Protein AF-A0A6B0V516-F1 (afdb_monomer)

pLDDT: mean 80.44, std 18.47, range [26.77, 98.19]

Radius of gyration: 18.29 Å; Cα contacts (8 Å, |Δi|>4): 397; chains: 1; bounding box: 48×42×46 Å

Solvent-accessible surface area (backbone atoms only — not comparable to full-atom values): 12606 Å² total; per-residue (Å²): 117,73,69,61,58,52,52,49,48,58,50,46,17,56,39,46,44,62,71,68,49,64,68,81,80,80,60,75,69,58,55,56,52,48,50,56,49,32,73,70,61,41,67,44,78,42,34,34,27,42,33,31,33,54,69,35,35,53,76,47,73,66,37,60,82,74,38,46,65,56,52,54,49,41,49,52,59,27,36,57,76,44,67,82,41,94,42,53,40,63,46,68,41,83,74,46,77,44,79,46,49,78,71,60,44,65,73,23,61,39,71,48,64,55,97,87,49,95,60,68,31,36,30,47,69,61,17,51,57,35,40,33,55,53,50,76,71,38,74,90,51,70,84,43,35,30,44,36,37,42,28,54,59,58,43,34,54,81,86,52,98,70,79,48,80,34,56,53,45,54,37,68,59,6,51,90,47,93,42,26,36,35,39,29,35,32,74,86,76,77,61,69,21,32,66,43,46,35,39,36,52,42,23,2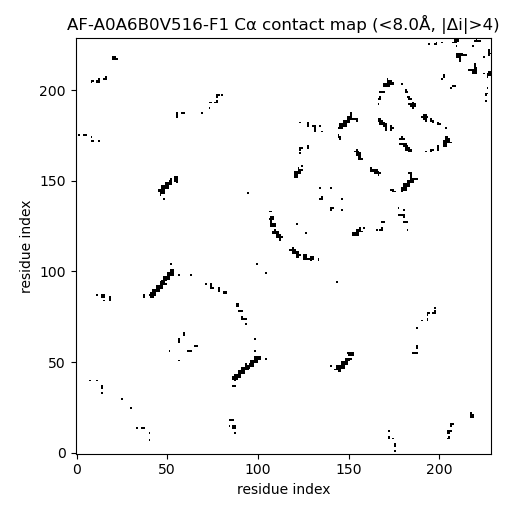1,48,41,41,70,69,24,70,43,83,50,91,89,50,62,54,30,38,83,72,67,52,78,44,36,112

Secondary structure (DSSP, 8-state):
-HHHHHHHHHHHHHHHHHHHS--S---HHHHHHHHHHHHHH-EEEEEEEEEE-HHHHHHTTT-HHHHHHHHHHHHHHHHHTTTT-SSSEEEEEEEEEEEPPHHHHHHH--EE--TT-SS-EE-HHHHHHHHHHHHHT-GGGTT-SEEEEEESSPB---SSSS-----EEE-SS-TTTTT-EEEEE--SSS-TTHHHHHHHHHHHTTPPPB-B--TTSSSBGGG--TTB-

Nearest PDB structures (foldseek):
  5y2z-assembly4_G  TM=8.299E-01  e=6.787E-09  Homo sapiens
  5y2z-assembly2_C  TM=8.145E-01  e=1.427E-08  Homo sapiens
  5y2z-assembly5_I  TM=8.286E-01  e=2.201E-08  Homo sapiens
  5y31-assembly2_C  TM=7.634E-01  e=1.047E-08  Homo sapiens
  5y2z-assembly3_E  TM=6.709E-01  e=1.828E-08  Homo sapiens

Mean predicted aligned error: 9.24 Å

Structure (mmCIF, N/CA/C/O backbone):
data_AF-A0A6B0V516-F1
#
_entry.id   AF-A0A6B0V516-F1
#
loop_
_atom_site.group_PDB
_atom_site.id
_atom_site.type_symbol
_atom_site.label_atom_id
_atom_site.label_alt_id
_atom_site.label_comp_id
_atom_site.label_asym_id
_atom_site.label_entity_id
_atom_site.label_seq_id
_atom_site.pdbx_PDB_ins_code
_atom_site.Cartn_x
_atom_site.Cartn_y
_atom_site.Cartn_z
_atom_site.occupancy
_atom_site.B_iso_or_equiv
_atom_site.auth_seq_id
_atom_site.auth_comp_id
_atom_site.auth_asym_id
_atom_site.auth_atom_id
_atom_site.pdbx_PDB_model_num
ATOM 1 N N . MET A 1 1 ? 20.650 -16.977 4.374 1.00 38.19 1 MET A N 1
ATOM 2 C CA . MET A 1 1 ? 19.634 -16.763 3.324 1.00 38.19 1 MET A CA 1
ATOM 3 C C . MET A 1 1 ? 19.420 -15.279 3.035 1.00 38.19 1 MET A C 1
ATOM 5 O O . MET A 1 1 ? 19.596 -14.911 1.895 1.00 38.19 1 MET A O 1
ATOM 9 N N . PHE A 1 2 ? 19.268 -14.410 4.044 1.00 29.25 2 PHE A N 1
ATOM 10 C CA . PHE A 1 2 ? 19.100 -12.944 3.898 1.00 29.25 2 PHE A CA 1
ATOM 11 C C . PHE A 1 2 ? 20.103 -12.157 3.026 1.00 29.25 2 PHE A C 1
ATOM 13 O O . PHE A 1 2 ? 19.778 -11.067 2.565 1.00 29.25 2 PHE A O 1
ATOM 20 N N . LEU A 1 3 ? 21.332 -12.646 2.826 1.00 26.77 3 LEU A N 1
ATOM 21 C CA . LEU A 1 3 ? 22.335 -11.907 2.050 1.00 26.77 3 LEU A CA 1
ATOM 22 C C . LEU A 1 3 ? 22.054 -11.958 0.542 1.00 26.77 3 LEU A C 1
ATOM 24 O O . LEU A 1 3 ? 22.355 -10.999 -0.155 1.00 26.77 3 LEU A O 1
ATOM 28 N N . VAL A 1 4 ? 21.495 -13.066 0.045 1.00 34.31 4 VAL A N 1
ATOM 29 C CA . VAL A 1 4 ? 21.260 -13.277 -1.393 1.00 34.31 4 VAL A CA 1
ATOM 30 C C . VAL A 1 4 ? 20.079 -12.426 -1.856 1.00 34.31 4 VAL A C 1
ATOM 32 O O . VAL A 1 4 ? 20.203 -11.712 -2.847 1.00 34.31 4 VAL A O 1
ATOM 35 N N . ASP A 1 5 ? 19.006 -12.399 -1.066 1.00 39.81 5 ASP A N 1
ATOM 36 C CA . ASP A 1 5 ? 17.799 -11.618 -1.352 1.00 39.81 5 ASP A CA 1
ATOM 37 C C . ASP A 1 5 ? 18.095 -10.106 -1.343 1.00 39.81 5 ASP A C 1
ATOM 39 O O . ASP A 1 5 ? 17.666 -9.376 -2.232 1.00 39.81 5 ASP A O 1
ATOM 43 N N . PHE A 1 6 ? 18.948 -9.629 -0.423 1.00 38.28 6 PHE A N 1
ATOM 44 C CA . PHE A 1 6 ? 19.372 -8.222 -0.377 1.00 38.28 6 PHE A CA 1
ATOM 45 C C . PHE A 1 6 ? 20.103 -7.757 -1.644 1.00 38.28 6 PHE A C 1
ATOM 47 O O . PHE A 1 6 ? 19.853 -6.656 -2.143 1.00 38.28 6 PHE A O 1
ATOM 54 N N . PHE A 1 7 ? 21.006 -8.587 -2.179 1.00 39.34 7 PHE A N 1
ATOM 55 C CA . PHE A 1 7 ? 21.684 -8.263 -3.432 1.00 39.34 7 PHE A CA 1
ATOM 56 C C . PHE A 1 7 ? 20.697 -8.256 -4.595 1.00 39.34 7 PHE A C 1
ATOM 58 O O . PHE A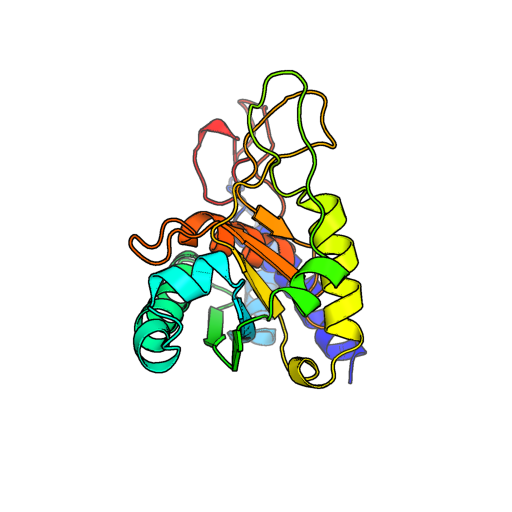 1 7 ? 20.773 -7.347 -5.410 1.00 39.34 7 PHE A O 1
ATOM 65 N N . VAL A 1 8 ? 19.729 -9.174 -4.644 1.00 48.62 8 VAL A N 1
ATOM 66 C CA . VAL A 1 8 ? 18.691 -9.158 -5.684 1.00 48.62 8 VAL A CA 1
ATOM 67 C C . VAL A 1 8 ? 17.898 -7.849 -5.642 1.00 48.62 8 VAL A C 1
ATOM 69 O O . VAL A 1 8 ? 17.817 -7.190 -6.667 1.00 48.62 8 VAL A O 1
ATOM 72 N N . PHE A 1 9 ? 17.422 -7.371 -4.488 1.00 49.31 9 PHE A N 1
ATOM 73 C CA . PHE A 1 9 ? 16.638 -6.123 -4.427 1.00 49.31 9 PHE A CA 1
ATOM 74 C C . PHE A 1 9 ? 17.439 -4.847 -4.730 1.00 49.31 9 PHE A C 1
ATOM 76 O O . PHE A 1 9 ? 16.925 -3.941 -5.389 1.00 49.31 9 PHE A O 1
ATOM 83 N N . LEU A 1 10 ? 18.707 -4.760 -4.312 1.00 44.28 10 LEU A N 1
ATOM 84 C CA . LEU A 1 10 ? 19.580 -3.644 -4.705 1.00 44.28 10 LEU A CA 1
ATOM 85 C C . LEU A 1 10 ? 19.869 -3.665 -6.219 1.00 44.28 10 LEU A C 1
ATOM 87 O O . LEU A 1 10 ? 19.969 -2.614 -6.854 1.00 44.28 10 LEU A O 1
ATOM 91 N N . GLU A 1 11 ? 19.975 -4.859 -6.804 1.00 46.47 11 GLU A N 1
ATOM 92 C CA . GLU A 1 11 ? 20.143 -5.069 -8.244 1.00 46.47 11 GLU A CA 1
ATOM 93 C C . GLU A 1 11 ? 18.859 -4.769 -9.037 1.00 46.47 11 GLU A C 1
ATOM 95 O O . GLU A 1 11 ? 18.939 -4.140 -10.093 1.00 46.47 11 GLU A O 1
ATOM 100 N N . VAL A 1 12 ? 17.688 -5.125 -8.501 1.00 49.53 12 VAL A N 1
ATOM 101 C CA . VAL A 1 12 ? 16.360 -4.772 -9.029 1.00 49.53 12 VAL A CA 1
ATOM 102 C C . VAL A 1 12 ? 16.173 -3.266 -9.033 1.00 49.53 12 VAL A C 1
ATOM 104 O O . VAL A 1 12 ? 15.782 -2.715 -10.057 1.00 49.53 12 VAL A O 1
ATOM 107 N N . ALA A 1 13 ? 16.505 -2.581 -7.935 1.00 51.31 13 ALA A N 1
ATOM 108 C CA . ALA A 1 13 ? 16.425 -1.128 -7.877 1.00 51.31 13 ALA A CA 1
ATOM 109 C C . ALA A 1 13 ? 17.242 -0.505 -9.018 1.00 51.31 13 ALA A C 1
ATOM 111 O O . ALA A 1 13 ? 16.728 0.339 -9.743 1.00 51.31 13 ALA A O 1
ATOM 112 N N . LEU A 1 14 ? 18.481 -0.965 -9.236 1.00 47.00 14 LEU A N 1
ATOM 113 C CA . LEU A 1 14 ? 19.355 -0.482 -10.313 1.00 47.00 14 LEU A CA 1
ATOM 114 C C . LEU A 1 14 ? 18.801 -0.757 -11.725 1.00 47.00 14 LEU A C 1
ATOM 116 O O . LEU A 1 14 ? 18.942 0.103 -12.595 1.00 47.00 14 LEU A O 1
ATOM 120 N N . LEU A 1 15 ? 18.157 -1.904 -11.961 1.00 46.53 15 LEU A N 1
ATOM 121 C CA . LEU A 1 15 ? 17.534 -2.216 -13.254 1.00 46.53 15 LEU A CA 1
ATOM 122 C C . LEU A 1 15 ? 16.242 -1.429 -13.485 1.00 46.53 15 LEU A C 1
ATOM 124 O O . LEU A 1 15 ? 16.080 -0.834 -14.549 1.00 46.53 15 LEU A O 1
ATOM 128 N N . MET A 1 16 ? 15.383 -1.309 -12.476 1.00 45.28 16 MET A N 1
ATOM 129 C CA . MET A 1 16 ? 14.169 -0.493 -12.551 1.00 45.28 16 MET A CA 1
ATOM 130 C C . MET A 1 16 ? 14.508 0.995 -12.715 1.00 45.28 16 MET A C 1
ATOM 132 O O . MET A 1 16 ? 13.873 1.680 -13.510 1.00 45.28 16 MET A O 1
ATOM 136 N N . PHE A 1 17 ? 15.577 1.490 -12.076 1.00 42.50 17 PHE A N 1
ATOM 137 C CA . PHE A 1 17 ? 16.130 2.823 -12.361 1.00 42.50 17 PHE A CA 1
ATOM 138 C C . PHE A 1 17 ? 16.461 2.994 -13.839 1.00 42.50 17 PHE A C 1
ATOM 140 O O . PHE A 1 17 ? 16.195 4.037 -14.426 1.00 42.50 17 PHE A O 1
ATOM 147 N N . SER A 1 18 ? 17.054 1.975 -14.447 1.00 37.66 18 SER A N 1
ATOM 148 C CA . SER A 1 18 ? 17.503 2.041 -15.828 1.00 37.66 18 SER A CA 1
ATOM 149 C C . SER A 1 18 ? 16.346 1.944 -16.842 1.00 37.66 18 SER A C 1
ATOM 151 O O . SER A 1 18 ? 16.466 2.500 -17.933 1.00 37.66 18 SER A O 1
ATOM 153 N N . CYS A 1 19 ? 15.230 1.280 -16.505 1.00 34.53 19 CYS A N 1
ATOM 154 C CA . CYS A 1 19 ? 14.029 1.161 -17.352 1.00 34.53 19 CYS A CA 1
ATOM 155 C C . CYS A 1 19 ? 13.054 2.344 -17.197 1.00 34.53 19 CYS A C 1
ATOM 157 O O . CYS A 1 19 ? 12.357 2.675 -18.149 1.00 34.53 19 CYS A O 1
ATOM 159 N N . VAL A 1 20 ? 13.026 3.003 -16.031 1.00 39.16 20 VAL A N 1
ATOM 160 C CA . VAL A 1 20 ? 12.177 4.186 -15.766 1.00 39.16 20 VAL A CA 1
ATOM 161 C C . VAL A 1 20 ? 12.850 5.496 -16.191 1.00 39.16 20 VAL A C 1
ATOM 163 O O . VAL A 1 20 ? 12.169 6.478 -16.475 1.00 39.16 20 VAL A O 1
ATOM 166 N N . ASN A 1 21 ? 14.183 5.541 -16.275 1.00 34.59 21 ASN A N 1
ATOM 167 C CA . ASN A 1 21 ? 14.851 6.737 -16.766 1.00 34.59 21 ASN A CA 1
ATOM 168 C C . ASN A 1 21 ? 14.621 6.898 -18.275 1.00 34.59 21 ASN A C 1
ATOM 170 O O . ASN A 1 21 ? 15.100 6.094 -19.075 1.00 34.59 21 ASN A O 1
ATOM 174 N N . CYS A 1 22 ? 14.010 8.015 -18.667 1.00 38.66 22 CYS A N 1
ATOM 175 C CA . CYS A 1 22 ? 14.103 8.580 -20.012 1.00 38.66 22 CYS A CA 1
ATOM 176 C C . CYS A 1 22 ? 15.564 9.000 -20.326 1.00 38.66 22 CYS A C 1
ATOM 178 O O . CYS A 1 22 ? 15.845 10.159 -20.608 1.00 38.66 22 CYS A O 1
ATOM 180 N N . PHE A 1 23 ? 16.545 8.097 -20.264 1.00 38.31 23 PHE A N 1
ATOM 181 C CA . PHE A 1 23 ? 17.899 8.410 -20.712 1.00 38.31 23 PHE A CA 1
ATOM 182 C C . PHE A 1 23 ? 17.917 8.483 -22.238 1.00 38.31 23 PHE A C 1
ATOM 184 O O . PHE A 1 23 ? 17.654 7.505 -22.935 1.00 38.31 23 PHE A O 1
ATOM 191 N N . GLY A 1 24 ? 18.258 9.659 -22.764 1.00 38.34 24 GLY A N 1
ATOM 192 C CA . GLY A 1 24 ? 18.697 9.777 -24.145 1.00 38.34 24 GLY A CA 1
ATOM 193 C C . GLY A 1 24 ? 19.918 8.881 -24.367 1.00 38.34 24 GLY A C 1
ATOM 194 O O . GLY A 1 24 ? 20.937 9.083 -23.718 1.00 38.34 24 GLY A O 1
ATOM 195 N N . GLY A 1 25 ? 19.778 7.902 -25.266 1.00 43.34 25 GLY A N 1
ATOM 196 C CA . GLY A 1 25 ? 20.855 7.142 -25.913 1.00 43.34 25 GLY A CA 1
ATOM 197 C C . GLY A 1 25 ? 21.957 6.590 -24.999 1.00 43.34 25 GLY A C 1
ATOM 198 O O . GLY A 1 25 ? 22.991 7.230 -24.824 1.00 43.34 25 GLY A O 1
ATOM 199 N N . GLY A 1 26 ? 21.785 5.366 -24.492 1.00 35.72 26 GLY A N 1
ATOM 200 C CA . GLY A 1 26 ? 22.854 4.603 -23.834 1.00 35.72 26 GLY A CA 1
ATOM 201 C C . GLY A 1 26 ? 23.765 3.883 -24.839 1.00 35.72 26 GLY A C 1
ATOM 202 O O . GLY A 1 26 ? 23.297 3.319 -25.823 1.00 35.72 26 GLY A O 1
ATOM 203 N N . LEU A 1 27 ? 25.081 3.911 -24.601 1.00 45.78 27 LEU A N 1
ATOM 204 C CA . LEU A 1 27 ? 26.105 3.171 -25.358 1.00 45.78 27 LEU A CA 1
ATOM 205 C C . LEU A 1 27 ? 25.928 1.643 -25.202 1.00 45.78 27 LEU A C 1
ATOM 207 O O . LEU A 1 27 ? 25.563 1.175 -24.127 1.00 45.78 27 LEU A O 1
ATOM 211 N N . SER A 1 28 ? 26.282 0.850 -26.225 1.00 50.34 28 SER A N 1
ATOM 212 C CA . SER A 1 28 ? 25.982 -0.602 -26.309 1.00 50.34 28 SER A CA 1
ATOM 213 C C . SER A 1 28 ? 26.515 -1.487 -25.166 1.00 50.34 28 SER A C 1
ATOM 215 O O . SER A 1 28 ? 26.055 -2.613 -24.998 1.00 50.34 28 SER A O 1
ATOM 217 N N . TYR A 1 29 ? 27.479 -1.012 -24.372 1.00 47.53 29 TYR A N 1
ATOM 218 C CA . TYR A 1 29 ? 27.972 -1.722 -23.183 1.00 47.53 29 TYR A CA 1
ATOM 219 C C . TYR A 1 29 ? 26.957 -1.735 -22.029 1.00 47.53 29 TYR A C 1
ATOM 221 O O . TYR A 1 29 ? 26.950 -2.673 -21.230 1.00 47.53 29 TYR A O 1
ATOM 229 N N . ASP A 1 30 ? 26.098 -0.718 -21.950 1.00 58.94 30 ASP A N 1
ATOM 230 C CA . ASP A 1 30 ? 25.078 -0.586 -20.908 1.00 58.94 30 ASP A CA 1
ATOM 231 C C . ASP A 1 30 ? 23.906 -1.552 -21.170 1.00 58.94 30 ASP A C 1
ATOM 233 O O . ASP A 1 30 ? 23.384 -2.182 -20.252 1.00 58.94 30 ASP A O 1
ATOM 237 N N . GLU A 1 31 ? 23.567 -1.783 -22.442 1.00 59.91 31 GLU A N 1
ATOM 238 C CA . GLU A 1 31 ? 22.545 -2.757 -22.851 1.00 59.91 31 GLU A CA 1
ATOM 239 C C . GLU A 1 31 ? 22.965 -4.209 -22.584 1.00 59.91 31 GLU A C 1
ATOM 241 O O . GLU A 1 31 ? 22.166 -4.998 -22.078 1.00 59.91 31 GLU A O 1
ATOM 246 N N . GLU A 1 32 ? 24.219 -4.585 -22.864 1.00 65.88 32 GLU A N 1
ATOM 247 C CA . GLU A 1 32 ? 24.683 -5.960 -22.633 1.00 65.88 32 GLU A CA 1
ATOM 248 C C . GLU A 1 32 ? 24.759 -6.296 -21.135 1.00 65.88 32 GLU A C 1
ATOM 250 O O . GLU A 1 32 ? 24.377 -7.393 -20.716 1.00 65.88 32 GLU A O 1
ATOM 255 N N . TRP A 1 33 ? 25.205 -5.343 -20.311 1.00 67.88 33 TRP A N 1
ATOM 256 C CA . TRP A 1 33 ? 25.198 -5.479 -18.856 1.00 67.88 33 TRP A CA 1
ATOM 257 C C . TRP A 1 33 ? 23.773 -5.576 -18.302 1.00 67.88 33 TRP A C 1
ATOM 259 O O . TRP A 1 33 ? 23.507 -6.454 -17.475 1.00 67.88 33 TRP A O 1
ATOM 269 N N . ARG A 1 34 ? 22.845 -4.740 -18.795 1.00 63.38 34 ARG A N 1
ATOM 270 C CA . ARG A 1 34 ? 21.424 -4.795 -18.417 1.00 63.38 34 ARG A CA 1
ATOM 271 C C . ARG A 1 34 ? 20.829 -6.144 -18.781 1.00 63.38 34 ARG A C 1
ATOM 273 O O . ARG A 1 34 ? 20.269 -6.795 -17.910 1.00 63.38 34 ARG A O 1
ATOM 280 N N . ARG A 1 35 ? 21.052 -6.625 -20.007 1.00 67.75 35 ARG A N 1
ATOM 281 C CA . ARG A 1 35 ? 20.558 -7.926 -20.475 1.00 67.75 35 ARG A CA 1
ATOM 282 C C . ARG A 1 35 ? 21.074 -9.093 -19.632 1.0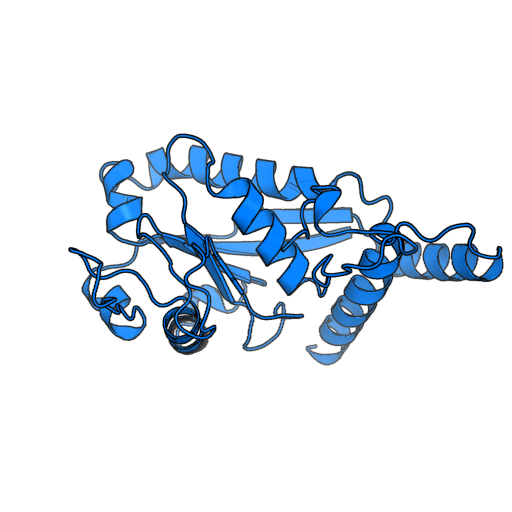0 67.75 35 ARG A C 1
ATOM 284 O O . ARG A 1 35 ? 20.281 -9.915 -19.194 1.00 67.75 35 ARG A O 1
ATOM 291 N N . ARG A 1 36 ? 22.377 -9.148 -19.332 1.00 73.06 36 ARG A N 1
ATOM 292 C CA . ARG A 1 36 ? 22.944 -10.214 -18.478 1.00 73.06 36 ARG A CA 1
ATOM 293 C C . ARG A 1 36 ? 22.391 -10.175 -17.055 1.00 73.06 36 ARG A C 1
ATOM 295 O O . ARG A 1 36 ? 22.223 -11.215 -16.424 1.00 73.06 36 ARG A O 1
ATOM 302 N N . ARG A 1 37 ? 22.125 -8.980 -16.521 1.00 66.25 37 ARG A N 1
ATOM 303 C CA . ARG A 1 37 ? 21.536 -8.833 -15.185 1.00 66.25 37 ARG A CA 1
ATOM 304 C C . ARG A 1 37 ? 20.048 -9.174 -15.187 1.00 66.25 37 ARG A C 1
ATOM 306 O O . ARG A 1 37 ? 19.576 -9.786 -14.239 1.00 66.25 37 ARG A O 1
ATOM 313 N N . CYS A 1 38 ? 19.359 -8.873 -16.277 1.00 70.12 38 CYS A N 1
ATOM 314 C CA . CYS A 1 38 ? 17.994 -9.298 -16.537 1.00 70.12 38 CYS A CA 1
ATOM 315 C C . CYS A 1 38 ? 17.848 -10.811 -16.603 1.00 70.12 38 CYS A C 1
ATOM 317 O O . CYS A 1 38 ? 17.022 -11.363 -15.891 1.00 70.12 38 CYS A O 1
ATOM 319 N N . GLU A 1 39 ? 18.709 -11.490 -17.359 1.00 72.81 39 GLU A N 1
ATOM 320 C CA . GLU A 1 39 ? 18.764 -12.957 -17.400 1.00 72.81 39 GLU A CA 1
ATOM 321 C C . GLU A 1 39 ? 19.027 -13.565 -16.013 1.00 72.81 39 GLU A C 1
ATOM 323 O O . GLU A 1 39 ? 18.563 -14.662 -15.714 1.00 72.81 39 GLU A O 1
ATOM 328 N N . LYS A 1 40 ? 19.761 -12.850 -15.151 1.00 75.62 40 LYS A N 1
ATOM 329 C CA . LYS A 1 40 ? 20.075 -13.291 -13.788 1.00 75.62 40 LYS A CA 1
ATOM 330 C C . LYS A 1 40 ? 18.918 -13.084 -12.801 1.00 75.62 40 LYS A C 1
ATOM 332 O O . LYS A 1 40 ? 18.748 -13.922 -11.922 1.00 75.62 40 LYS A O 1
ATOM 337 N N . ILE A 1 41 ? 18.185 -11.971 -12.892 1.00 75.94 41 ILE A N 1
ATOM 338 C CA . ILE A 1 41 ? 17.058 -11.671 -11.989 1.00 75.94 41 ILE A CA 1
ATOM 339 C C . ILE A 1 41 ? 15.789 -12.395 -12.449 1.00 75.94 41 ILE A C 1
ATOM 341 O O . ILE A 1 41 ? 15.097 -12.983 -11.625 1.00 75.94 41 ILE A O 1
ATOM 345 N N . GLY A 1 42 ? 15.502 -12.379 -13.752 1.00 81.81 42 GLY A N 1
ATOM 346 C CA . GLY A 1 42 ? 14.292 -12.956 -14.327 1.00 81.81 42 GLY A CA 1
ATOM 347 C C . GLY A 1 42 ? 13.030 -12.292 -13.776 1.00 81.81 42 GLY A C 1
ATOM 348 O O . GLY A 1 42 ? 12.851 -11.079 -13.899 1.00 81.81 42 GLY A O 1
ATOM 349 N N . THR A 1 43 ? 12.173 -13.105 -13.164 1.00 88.00 43 THR A N 1
ATOM 350 C CA . THR A 1 43 ? 10.886 -12.695 -12.599 1.00 88.00 43 THR A CA 1
ATOM 351 C C . THR A 1 43 ? 10.991 -12.494 -11.091 1.00 88.00 43 THR A C 1
ATOM 353 O O . THR A 1 43 ? 11.417 -13.382 -10.353 1.00 88.00 43 THR A O 1
ATOM 356 N N . ILE A 1 44 ? 10.549 -11.332 -10.622 1.00 88.38 44 ILE A N 1
ATOM 357 C CA . ILE A 1 44 ? 10.371 -11.034 -9.205 1.00 88.38 44 ILE A CA 1
ATOM 358 C C . ILE A 1 44 ? 8.982 -11.498 -8.792 1.00 88.38 44 ILE A C 1
ATOM 360 O O . ILE A 1 44 ? 7.976 -11.027 -9.319 1.00 88.38 44 ILE A O 1
ATOM 364 N N . HIS A 1 45 ? 8.934 -12.365 -7.789 1.00 91.50 45 HIS A N 1
ATOM 365 C CA . HIS A 1 45 ? 7.705 -12.697 -7.084 1.00 91.50 45 HIS A CA 1
ATOM 366 C C . HIS A 1 45 ? 7.638 -11.848 -5.818 1.00 91.50 45 HIS A C 1
ATOM 368 O O . HIS A 1 45 ? 8.542 -11.915 -4.991 1.00 91.50 45 HIS A O 1
ATOM 374 N N . LEU A 1 46 ? 6.602 -11.019 -5.706 1.00 93.62 46 LEU A N 1
ATOM 375 C CA . LEU A 1 46 ? 6.372 -10.144 -4.564 1.00 93.62 46 LEU A CA 1
ATOM 376 C C . LEU A 1 46 ? 5.129 -10.611 -3.805 1.00 93.62 46 LEU A C 1
ATOM 378 O O . LEU A 1 46 ? 3.999 -10.420 -4.262 1.00 93.62 46 LEU A O 1
ATOM 382 N N . GLU A 1 47 ? 5.327 -11.200 -2.631 1.00 95.62 47 GLU A N 1
ATOM 383 C CA . GLU A 1 47 ? 4.244 -11.652 -1.762 1.00 95.62 47 GLU A CA 1
ATOM 384 C C . GLU A 1 47 ? 3.696 -10.486 -0.927 1.00 95.62 47 GLU A C 1
ATOM 386 O O . GLU A 1 47 ? 4.326 -10.014 0.025 1.00 95.62 47 GLU A O 1
ATOM 391 N N . ILE A 1 48 ? 2.498 -10.007 -1.274 1.00 97.12 48 ILE A N 1
ATOM 392 C CA . ILE A 1 48 ? 1.834 -8.906 -0.571 1.00 97.12 48 ILE A CA 1
ATOM 393 C C . ILE A 1 48 ? 0.778 -9.421 0.409 1.00 97.12 48 ILE A C 1
ATOM 395 O O . ILE A 1 48 ? -0.113 -10.200 0.062 1.00 97.12 48 ILE A O 1
ATOM 399 N N . TYR A 1 49 ? 0.851 -8.940 1.648 1.00 97.38 49 TYR A N 1
ATOM 400 C CA . TYR A 1 49 ? -0.159 -9.145 2.679 1.00 97.38 49 TYR A CA 1
ATOM 401 C C . TYR A 1 49 ? -0.912 -7.836 2.917 1.00 97.38 49 TYR A C 1
ATOM 403 O O . TYR A 1 49 ? -0.313 -6.828 3.299 1.00 97.38 49 TYR A O 1
ATOM 411 N N . LEU A 1 50 ? -2.230 -7.841 2.726 1.00 97.44 50 LEU A N 1
ATOM 412 C CA . LEU A 1 50 ? -3.056 -6.653 2.935 1.00 97.44 50 LEU A CA 1
ATOM 413 C C . LEU A 1 50 ? -3.598 -6.603 4.364 1.00 97.44 50 LEU A C 1
ATOM 415 O O . LEU A 1 50 ? -4.145 -7.572 4.890 1.00 97.44 50 LEU A O 1
ATOM 419 N N . VAL A 1 51 ? -3.470 -5.444 4.992 1.00 97.31 51 VAL A N 1
ATOM 420 C CA . VAL A 1 51 ? -4.062 -5.124 6.287 1.00 97.31 51 VAL A CA 1
ATOM 421 C C . VAL A 1 51 ? -5.124 -4.061 6.050 1.00 97.31 51 VAL A C 1
ATOM 423 O O . VAL A 1 51 ? -4.835 -3.020 5.470 1.00 97.31 51 VAL A O 1
ATOM 426 N N . LEU A 1 52 ? -6.354 -4.328 6.468 1.00 96.12 52 LEU A N 1
ATOM 427 C CA . LEU A 1 52 ? -7.498 -3.446 6.266 1.00 96.12 52 LEU A CA 1
ATOM 428 C C . LEU A 1 52 ? -7.887 -2.839 7.605 1.00 96.12 52 LEU A C 1
ATOM 430 O O . LEU A 1 52 ? -8.069 -3.569 8.582 1.00 96.12 52 LEU A O 1
ATOM 434 N N . ASP A 1 53 ? -8.036 -1.523 7.658 1.00 95.25 53 ASP A N 1
ATOM 435 C CA . ASP A 1 53 ? -8.622 -0.897 8.836 1.00 95.25 53 ASP A CA 1
ATOM 436 C C . ASP A 1 53 ? -10.148 -1.074 8.902 1.00 95.25 53 ASP A C 1
ATOM 438 O O . ASP A 1 53 ? -10.803 -1.469 7.939 1.00 95.25 53 ASP A O 1
ATOM 442 N N . THR A 1 54 ? -10.715 -0.817 10.074 1.00 94.00 54 THR A N 1
ATOM 443 C CA . THR A 1 54 ? -12.144 -0.944 10.372 1.00 94.00 54 THR A CA 1
ATOM 444 C C . THR A 1 54 ? -12.994 -0.052 9.481 1.00 94.00 54 THR A C 1
ATOM 446 O O . THR A 1 54 ? -14.050 -0.485 9.026 1.00 94.00 54 THR A O 1
ATOM 449 N N . LEU A 1 55 ? -12.534 1.166 9.180 1.00 92.94 55 LEU A N 1
ATOM 450 C CA . LEU A 1 55 ? -13.247 2.081 8.293 1.00 92.94 55 LEU A CA 1
ATOM 451 C C . LEU A 1 55 ? -13.342 1.521 6.867 1.00 92.94 55 LEU A C 1
ATOM 453 O O . LEU A 1 55 ? -14.413 1.553 6.265 1.00 92.94 55 LEU A O 1
ATOM 457 N N . TYR A 1 56 ? -12.248 0.969 6.350 1.00 92.69 56 TYR A N 1
ATOM 458 C CA . TYR A 1 56 ? -12.190 0.312 5.051 1.00 92.69 56 TYR A CA 1
ATOM 459 C C . TYR A 1 56 ? -13.035 -0.966 5.036 1.00 92.69 56 TYR A C 1
ATOM 461 O O . TYR A 1 56 ? -13.857 -1.174 4.145 1.00 92.69 56 TYR A O 1
ATOM 469 N N . ALA A 1 57 ? -12.898 -1.810 6.061 1.00 90.75 57 ALA A N 1
ATOM 470 C CA . ALA A 1 57 ? -13.644 -3.060 6.181 1.00 90.75 57 ALA A CA 1
ATOM 471 C C . ALA A 1 57 ? -15.166 -2.839 6.282 1.00 90.75 57 ALA A C 1
ATOM 473 O O . ALA A 1 57 ? -15.944 -3.629 5.737 1.00 90.75 57 ALA A O 1
ATOM 474 N N . ALA A 1 58 ? -15.603 -1.743 6.910 1.00 90.25 58 ALA A N 1
ATOM 475 C CA . ALA A 1 58 ? -17.014 -1.379 7.019 1.00 90.25 58 ALA A CA 1
ATOM 476 C C . ALA A 1 58 ? -17.682 -1.139 5.650 1.00 90.25 58 ALA A C 1
ATOM 478 O O . ALA A 1 58 ? -18.884 -1.367 5.505 1.00 90.25 58 ALA A O 1
ATOM 479 N N . ILE A 1 59 ? -16.918 -0.752 4.618 1.00 86.75 59 ILE A N 1
ATOM 480 C CA . ILE A 1 59 ? -17.425 -0.550 3.248 1.00 86.75 59 ILE A CA 1
ATOM 481 C C . ILE A 1 59 ? -17.996 -1.851 2.674 1.00 86.75 59 ILE A C 1
ATOM 483 O O . ILE A 1 59 ? -18.991 -1.825 1.947 1.00 86.75 59 ILE A O 1
ATOM 487 N N . HIS A 1 60 ? -17.410 -2.986 3.055 1.00 79.62 60 HIS A N 1
ATOM 488 C CA . HIS A 1 60 ? -17.803 -4.323 2.6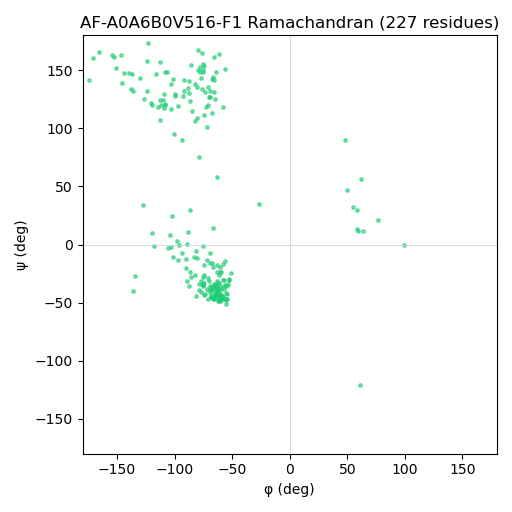17 1.00 79.62 60 HIS A CA 1
ATOM 489 C C . HIS A 1 60 ? -18.620 -5.077 3.676 1.00 79.62 60 HIS A C 1
ATOM 491 O O . HIS A 1 60 ? -18.633 -6.306 3.679 1.00 79.62 60 HIS A O 1
ATOM 497 N N . GLN A 1 61 ? -19.293 -4.356 4.586 1.00 76.06 61 GLN A N 1
ATOM 498 C CA . GLN A 1 61 ? -20.104 -4.936 5.669 1.00 76.06 61 GLN A CA 1
ATOM 499 C C . GLN A 1 61 ? -19.314 -5.924 6.546 1.00 76.06 61 GLN A C 1
ATOM 501 O O . GLN A 1 61 ? -19.860 -6.929 6.994 1.00 76.06 61 GLN A O 1
ATOM 506 N N . GLU A 1 62 ? -18.009 -5.680 6.722 1.00 67.81 62 GLU A N 1
ATOM 507 C CA . GLU A 1 62 ? -17.080 -6.568 7.442 1.00 67.81 62 GLU A CA 1
ATOM 508 C C . GLU A 1 62 ? -16.990 -7.993 6.850 1.00 67.81 62 GLU A C 1
ATOM 510 O O . GLU A 1 62 ? -16.406 -8.902 7.441 1.00 67.81 62 GLU A O 1
ATOM 515 N N . ASN A 1 63 ? -17.518 -8.201 5.638 1.00 71.88 63 ASN A N 1
ATOM 516 C CA . ASN A 1 63 ? -17.513 -9.487 4.965 1.00 71.88 63 ASN A CA 1
ATOM 517 C C . ASN A 1 63 ? -16.293 -9.614 4.044 1.00 71.88 63 ASN A C 1
ATOM 519 O O . ASN A 1 63 ? -16.340 -9.310 2.849 1.00 71.88 63 ASN A O 1
ATOM 523 N N . ILE A 1 64 ? -15.191 -10.127 4.598 1.00 68.94 64 ILE A N 1
ATOM 524 C CA . ILE A 1 64 ? -13.925 -10.333 3.871 1.00 68.94 64 ILE A CA 1
ATOM 525 C C . ILE A 1 64 ? -14.125 -11.168 2.599 1.00 68.94 64 ILE A C 1
ATOM 527 O O . ILE A 1 64 ? -13.485 -10.892 1.587 1.00 68.94 64 ILE A O 1
ATOM 531 N N . SER A 1 65 ? -15.031 -12.153 2.608 1.00 71.06 65 SER A N 1
ATOM 532 C CA . SER A 1 65 ? -15.279 -12.993 1.427 1.00 71.06 65 SER A CA 1
ATOM 533 C C . SER A 1 65 ? -15.827 -12.195 0.237 1.00 71.06 65 SER A C 1
ATOM 535 O O . SER A 1 65 ? -15.495 -12.499 -0.905 1.00 71.06 65 SER A O 1
ATOM 537 N N . GLN A 1 66 ? -16.590 -11.129 0.500 1.00 73.50 66 GLN A N 1
ATOM 538 C CA . GLN A 1 66 ? -17.073 -10.197 -0.523 1.00 73.50 66 GLN A CA 1
ATOM 539 C C . GLN A 1 66 ? -16.019 -9.149 -0.902 1.00 73.50 66 GLN A C 1
ATOM 541 O O . GLN A 1 66 ? -16.035 -8.639 -2.019 1.00 73.50 66 GLN A O 1
ATOM 546 N N . CYS A 1 67 ? -15.090 -8.842 0.006 1.00 82.50 67 CYS A N 1
ATOM 547 C CA . CYS A 1 67 ? -13.985 -7.914 -0.235 1.00 82.50 67 CYS A CA 1
ATOM 548 C C . CYS A 1 67 ? -12.860 -8.553 -1.071 1.00 82.50 67 CYS A C 1
ATOM 550 O O . CYS A 1 67 ? -12.219 -7.876 -1.869 1.00 82.50 67 CYS A O 1
ATOM 552 N N . ARG A 1 68 ? -12.638 -9.868 -0.949 1.00 88.75 68 ARG A N 1
ATOM 553 C CA . ARG A 1 68 ? -11.515 -10.563 -1.595 1.00 88.75 68 ARG A CA 1
ATOM 554 C C . ARG A 1 68 ? -11.435 -10.361 -3.119 1.00 88.75 68 ARG A C 1
ATOM 556 O O . ARG A 1 68 ? -10.350 -9.994 -3.560 1.00 88.75 68 ARG A O 1
ATOM 563 N N . PRO A 1 69 ? -12.520 -10.480 -3.914 1.00 91.94 69 PRO A N 1
ATOM 564 C CA . PRO A 1 69 ? -12.451 -10.210 -5.353 1.00 91.94 69 PRO A CA 1
ATOM 565 C C . PRO A 1 69 ? -12.024 -8.775 -5.681 1.00 91.94 69 PRO A C 1
ATOM 567 O O . PRO A 1 69 ? -11.293 -8.551 -6.645 1.00 91.94 69 PRO A O 1
ATOM 570 N N . TYR A 1 70 ? -12.448 -7.797 -4.871 1.00 93.38 70 TYR A N 1
ATOM 571 C CA . TYR A 1 70 ? -12.008 -6.412 -5.024 1.00 93.38 70 TYR A CA 1
ATOM 572 C C . TYR A 1 70 ? -10.509 -6.289 -4.738 1.00 93.38 70 TYR A C 1
ATOM 574 O O . TYR A 1 70 ? -9.791 -5.708 -5.541 1.00 93.38 70 TYR A O 1
ATOM 582 N N . LEU A 1 71 ? -10.015 -6.874 -3.644 1.00 95.62 71 LEU A N 1
ATOM 583 C CA . LEU A 1 71 ? -8.596 -6.807 -3.273 1.00 95.62 71 LEU A CA 1
ATOM 584 C C . LEU A 1 71 ? -7.688 -7.504 -4.290 1.00 95.62 71 LEU A C 1
ATOM 586 O O . LEU A 1 71 ? -6.648 -6.962 -4.649 1.00 95.62 71 LEU A O 1
ATOM 590 N N . GLU A 1 72 ? -8.089 -8.676 -4.782 1.00 95.81 72 GLU A N 1
ATOM 591 C CA . GLU A 1 72 ? -7.380 -9.390 -5.851 1.00 95.81 72 GLU A CA 1
ATOM 592 C C . GLU A 1 72 ? -7.343 -8.542 -7.128 1.00 95.81 72 GLU A C 1
ATOM 594 O O . GLU A 1 72 ? -6.287 -8.358 -7.728 1.00 95.81 72 GLU A O 1
ATOM 599 N N . THR A 1 73 ? -8.473 -7.934 -7.497 1.00 96.31 73 THR A N 1
ATOM 600 C CA . THR A 1 73 ? -8.537 -7.024 -8.647 1.00 96.31 73 THR A CA 1
ATOM 601 C C . THR A 1 73 ? -7.667 -5.785 -8.433 1.00 96.31 73 THR A C 1
ATOM 603 O O . THR A 1 73 ? -6.973 -5.365 -9.354 1.00 96.31 73 THR A O 1
ATOM 606 N N . LEU A 1 74 ? -7.655 -5.209 -7.230 1.00 96.81 74 LEU A N 1
ATOM 607 C CA . LEU A 1 74 ? -6.830 -4.056 -6.878 1.00 96.81 74 LEU A CA 1
ATOM 608 C C . LEU A 1 74 ? -5.340 -4.385 -7.026 1.00 96.81 74 LEU A C 1
ATOM 610 O O . LEU A 1 74 ? -4.618 -3.620 -7.659 1.00 96.81 74 LEU A O 1
ATOM 614 N N . VAL A 1 75 ? -4.897 -5.537 -6.513 1.00 97.75 75 VAL A N 1
ATOM 615 C CA . VAL A 1 75 ? -3.507 -6.004 -6.646 1.00 97.75 75 VAL A CA 1
ATOM 616 C C . VAL A 1 75 ? -3.143 -6.250 -8.111 1.00 97.75 75 VAL A C 1
ATOM 618 O O . VAL A 1 75 ? -2.100 -5.775 -8.551 1.00 97.75 75 VAL A O 1
ATOM 621 N N . ASN A 1 76 ? -4.023 -6.880 -8.894 1.00 97.00 76 ASN A N 1
ATOM 622 C CA . ASN A 1 76 ? -3.796 -7.087 -10.329 1.00 97.00 76 ASN A CA 1
ATOM 623 C C . ASN A 1 76 ? -3.690 -5.759 -11.097 1.00 97.00 76 ASN A C 1
ATOM 625 O O . ASN A 1 76 ? -2.846 -5.611 -11.976 1.00 97.00 76 ASN A O 1
ATOM 629 N N . ASN A 1 77 ? -4.520 -4.767 -10.757 1.00 97.19 77 ASN A N 1
ATOM 630 C CA . ASN A 1 77 ? -4.429 -3.433 -11.355 1.00 97.19 77 ASN A CA 1
ATOM 631 C C . ASN A 1 77 ? -3.119 -2.732 -10.981 1.00 97.19 77 ASN A C 1
ATOM 633 O O . ASN A 1 77 ? -2.580 -1.994 -11.797 1.00 97.19 77 ASN A O 1
ATOM 637 N N . VAL A 1 78 ? -2.598 -2.959 -9.773 1.00 97.31 78 VAL A N 1
ATOM 638 C CA . VAL A 1 78 ? -1.287 -2.446 -9.360 1.00 97.31 78 VAL A CA 1
ATOM 639 C C . VAL A 1 78 ? -0.165 -3.136 -10.126 1.00 97.31 78 VAL A C 1
ATOM 641 O O . VAL A 1 78 ? 0.707 -2.440 -10.631 1.00 97.31 78 VAL A O 1
ATOM 644 N N . GLU A 1 79 ? -0.199 -4.462 -10.263 1.00 95.94 79 GLU A N 1
ATOM 645 C CA . GLU A 1 79 ? 0.772 -5.218 -11.065 1.00 95.94 79 GLU A CA 1
ATOM 646 C C . GLU A 1 79 ? 0.809 -4.728 -12.520 1.00 95.94 79 GLU A C 1
ATOM 648 O O . GLU A 1 79 ? 1.887 -4.568 -13.086 1.00 95.94 79 GLU A O 1
ATOM 653 N N . ALA A 1 80 ? -0.346 -4.377 -13.095 1.00 95.00 80 ALA A N 1
ATOM 654 C CA . ALA A 1 80 ? -0.434 -3.892 -14.469 1.00 95.00 80 ALA A CA 1
ATOM 655 C C . ALA A 1 80 ? 0.381 -2.614 -14.750 1.00 95.00 80 ALA A C 1
ATOM 657 O O . ALA A 1 80 ? 0.798 -2.396 -15.888 1.00 95.00 80 ALA A O 1
ATOM 658 N N . TYR A 1 81 ? 0.679 -1.794 -13.732 1.00 92.19 81 TYR A N 1
ATOM 659 C CA . TYR A 1 81 ? 1.595 -0.651 -13.880 1.00 92.19 81 TYR A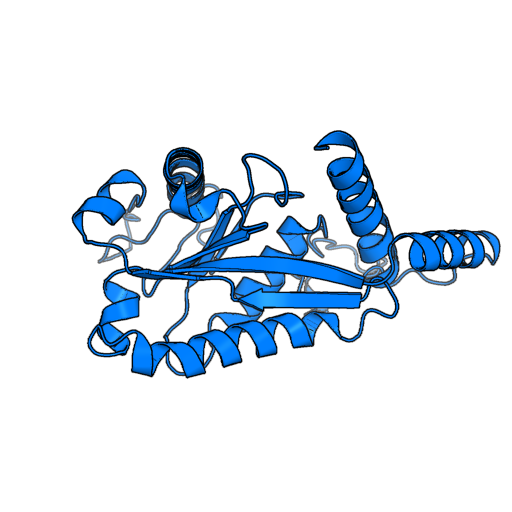 CA 1
ATOM 660 C C . TYR A 1 81 ? 3.041 -1.070 -14.165 1.00 92.19 81 TYR A C 1
ATOM 662 O O . TYR A 1 81 ? 3.825 -0.254 -14.648 1.00 92.19 81 TYR A O 1
ATOM 670 N N . PHE A 1 82 ? 3.395 -2.316 -13.860 1.00 90.50 82 PHE A N 1
ATOM 671 C CA . PHE A 1 82 ? 4.735 -2.868 -14.005 1.00 90.50 82 PHE A CA 1
ATOM 672 C C . PHE A 1 82 ? 4.884 -3.740 -15.259 1.00 90.50 82 PHE A C 1
ATOM 674 O O . PHE A 1 82 ? 6.008 -4.039 -15.641 1.00 90.50 82 PHE A O 1
ATOM 681 N N . TRP A 1 83 ? 3.798 -4.093 -15.955 1.00 89.00 83 TRP A N 1
ATOM 682 C CA . TRP A 1 83 ? 3.864 -4.855 -17.213 1.00 89.00 83 TRP A CA 1
ATOM 683 C C . TRP A 1 83 ? 4.703 -4.214 -18.329 1.00 89.00 83 TRP A C 1
ATOM 685 O O . TRP A 1 83 ? 5.267 -4.962 -19.121 1.00 89.00 83 TRP A O 1
ATOM 695 N N . PRO A 1 84 ? 4.821 -2.873 -18.439 1.00 84.88 84 PRO A N 1
ATOM 696 C CA . PRO A 1 84 ? 5.722 -2.272 -19.420 1.00 84.88 84 PRO A CA 1
ATOM 697 C C . PRO A 1 84 ? 7.215 -2.477 -19.121 1.00 84.88 84 PRO A C 1
ATOM 699 O O . PRO A 1 84 ? 8.041 -2.065 -19.932 1.00 84.88 84 PRO A O 1
ATOM 702 N N . PHE A 1 85 ? 7.592 -3.036 -17.965 1.00 76.81 85 PHE A N 1
ATOM 703 C CA . PHE A 1 85 ? 8.991 -3.336 -17.686 1.00 76.81 85 PHE A CA 1
ATOM 704 C C . PHE A 1 85 ? 9.434 -4.559 -18.483 1.00 76.81 85 PHE A C 1
ATOM 706 O O . PHE A 1 85 ? 9.049 -5.676 -18.175 1.00 76.81 85 PHE A O 1
ATOM 713 N N . ASP A 1 86 ? 10.314 -4.344 -19.464 1.00 70.31 86 ASP A N 1
ATOM 714 C CA . ASP A 1 86 ? 10.940 -5.436 -20.228 1.00 70.31 86 ASP A CA 1
ATOM 715 C C . ASP A 1 86 ? 11.810 -6.344 -19.347 1.00 70.31 86 ASP A C 1
ATOM 717 O O . ASP A 1 86 ? 12.126 -7.479 -19.706 1.00 70.31 86 ASP A O 1
ATOM 721 N N . CYS A 1 87 ? 12.276 -5.803 -18.219 1.00 70.94 87 CYS A N 1
ATOM 722 C CA . CYS A 1 87 ? 12.971 -6.534 -17.180 1.00 70.94 87 CYS A CA 1
ATOM 723 C C . CYS A 1 87 ? 13.248 -5.640 -15.952 1.00 70.94 87 CYS A C 1
ATOM 725 O O . CYS A 1 87 ? 13.711 -4.500 -16.112 1.00 70.94 87 CYS A O 1
ATOM 727 N N . PRO A 1 88 ? 13.129 -6.187 -14.729 1.00 76.00 88 PRO A N 1
ATOM 728 C CA . PRO A 1 88 ? 12.601 -7.520 -14.418 1.00 76.00 88 PRO A CA 1
ATOM 729 C C . PRO A 1 88 ? 11.073 -7.582 -14.547 1.00 76.00 88 PRO A C 1
ATOM 731 O O . PRO A 1 88 ? 10.400 -6.573 -14.339 1.00 76.00 88 PRO A O 1
ATOM 734 N N . ASP A 1 89 ? 10.540 -8.776 -14.822 1.00 85.38 89 ASP A N 1
ATOM 735 C CA . ASP A 1 89 ? 9.102 -9.026 -14.682 1.00 85.38 89 ASP A CA 1
ATOM 736 C C . ASP A 1 89 ? 8.729 -8.955 -13.199 1.00 85.38 89 ASP A C 1
ATOM 738 O O . ASP A 1 89 ? 9.478 -9.433 -12.342 1.00 85.38 89 ASP A O 1
ATOM 742 N N . LEU A 1 90 ? 7.562 -8.400 -12.884 1.00 90.38 90 LEU A N 1
ATOM 743 C CA . LEU A 1 90 ? 7.036 -8.359 -11.524 1.00 90.38 90 LEU A CA 1
ATOM 744 C C . LEU A 1 90 ? 5.696 -9.085 -11.466 1.00 90.38 90 LEU A C 1
ATOM 746 O O . LEU A 1 90 ? 4.749 -8.686 -12.136 1.00 90.38 90 LEU A O 1
ATOM 750 N N . ILE A 1 91 ? 5.617 -10.104 -10.614 1.00 93.81 91 ILE A N 1
ATOM 751 C CA . ILE A 1 91 ? 4.379 -10.800 -10.266 1.00 93.81 91 ILE A CA 1
ATOM 752 C C . ILE A 1 91 ? 4.055 -10.480 -8.812 1.00 93.81 91 ILE A C 1
ATOM 754 O O . ILE A 1 91 ? 4.839 -10.796 -7.914 1.00 93.81 91 ILE A O 1
ATOM 758 N N . ILE A 1 92 ? 2.895 -9.879 -8.565 1.00 95.94 92 ILE A N 1
ATOM 759 C CA . ILE A 1 92 ? 2.440 -9.529 -7.221 1.00 95.94 92 ILE A CA 1
ATOM 760 C C . ILE A 1 92 ? 1.386 -10.543 -6.781 1.00 95.94 92 ILE A C 1
ATOM 762 O O . ILE A 1 92 ? 0.302 -10.633 -7.346 1.00 95.94 92 ILE A O 1
ATOM 766 N N . THR A 1 93 ? 1.685 -11.304 -5.730 1.00 95.88 93 THR A N 1
ATOM 767 C CA . THR A 1 93 ? 0.784 -12.345 -5.218 1.00 95.88 93 THR A CA 1
ATOM 768 C C . THR A 1 93 ? 0.165 -11.919 -3.895 1.00 95.88 93 THR A C 1
ATOM 770 O O . THR A 1 93 ? 0.873 -11.710 -2.911 1.00 95.88 93 THR A O 1
ATOM 773 N N . LEU A 1 94 ? -1.167 -11.830 -3.844 1.00 96.50 94 LEU A N 1
ATOM 774 C CA . LEU A 1 94 ? -1.901 -11.608 -2.597 1.00 96.50 94 LEU A CA 1
ATOM 775 C C . LEU A 1 94 ? -1.870 -12.875 -1.726 1.00 96.50 94 LEU A C 1
ATOM 777 O O . LEU A 1 94 ? -2.645 -13.806 -1.945 1.00 96.50 94 LEU A O 1
ATOM 781 N N . VAL A 1 95 ? -1.000 -12.898 -0.714 1.00 95.62 95 VAL A N 1
ATOM 782 C CA . VAL A 1 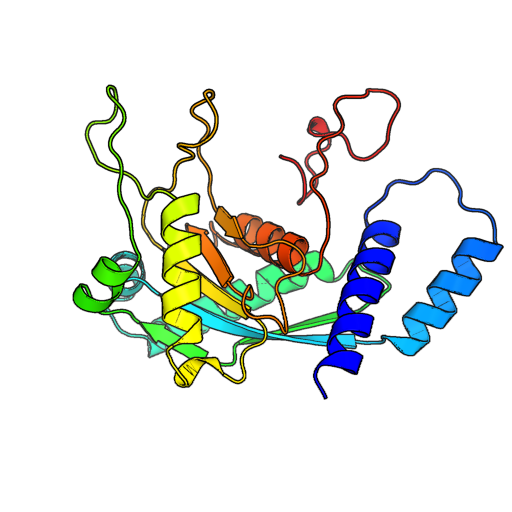95 ? -0.808 -14.075 0.157 1.00 95.62 95 VAL A CA 1
ATOM 783 C C . VAL A 1 95 ? -1.720 -14.090 1.381 1.00 95.62 95 VAL A C 1
ATOM 785 O O . VAL A 1 95 ? -1.970 -15.147 1.959 1.00 95.62 95 VAL A O 1
ATOM 788 N N . GLY A 1 96 ? -2.264 -12.939 1.779 1.00 94.62 96 GLY A N 1
ATOM 789 C CA . GLY A 1 96 ? -3.126 -12.860 2.952 1.00 94.62 96 GLY A CA 1
ATOM 790 C C . GLY A 1 96 ? -3.827 -11.521 3.123 1.00 94.62 96 GLY A C 1
ATOM 791 O O . GLY A 1 96 ? -3.431 -10.505 2.552 1.00 94.62 96 GLY A O 1
ATOM 792 N N . VAL A 1 97 ? -4.897 -11.547 3.918 1.00 94.94 97 VAL A N 1
ATOM 793 C CA . VAL A 1 97 ? -5.692 -10.371 4.284 1.00 94.94 97 VAL A CA 1
ATOM 794 C C . VAL A 1 97 ? -5.986 -10.429 5.780 1.00 94.94 97 VAL A C 1
ATOM 796 O O . VAL A 1 97 ? -6.408 -11.470 6.285 1.00 94.94 97 VAL A O 1
ATOM 799 N N . LYS A 1 98 ? -5.776 -9.325 6.500 1.00 94.12 98 LYS A N 1
ATOM 800 C CA . LYS A 1 98 ? -6.150 -9.174 7.914 1.00 94.12 98 LYS A CA 1
ATOM 801 C C . LYS A 1 98 ? -7.001 -7.925 8.079 1.00 94.12 98 LYS A C 1
ATOM 803 O O . LYS A 1 98 ? -6.566 -6.840 7.714 1.00 94.12 98 LYS A O 1
ATOM 808 N N . VAL A 1 99 ? -8.188 -8.077 8.657 1.00 94.56 99 VAL A N 1
ATOM 809 C CA . VAL A 1 99 ? -8.995 -6.943 9.122 1.00 94.56 99 VAL A CA 1
ATOM 810 C C . VAL A 1 99 ? -8.576 -6.615 10.545 1.00 94.56 99 VAL A C 1
ATOM 812 O O . VAL A 1 99 ? -8.470 -7.507 11.386 1.00 94.56 99 VAL A O 1
ATOM 815 N N . LEU A 1 100 ? -8.309 -5.341 10.792 1.00 95.31 100 LEU A N 1
ATOM 816 C CA . LEU A 1 100 ? -7.930 -4.844 12.101 1.00 95.31 100 LEU A CA 1
ATOM 817 C C . LEU A 1 100 ? -9.148 -4.669 12.996 1.00 95.31 100 LEU A C 1
ATOM 819 O O . LEU A 1 100 ? -10.242 -4.321 12.559 1.00 95.31 100 LEU A O 1
ATOM 823 N N . THR A 1 101 ? -8.914 -4.822 14.289 1.00 95.31 101 THR A N 1
ATOM 824 C CA . THR A 1 101 ? -9.807 -4.319 15.325 1.00 95.31 101 THR A CA 1
ATOM 825 C C . THR A 1 101 ? -9.483 -2.859 15.641 1.00 95.31 101 THR A C 1
ATOM 827 O O . THR A 1 101 ? -8.333 -2.418 15.557 1.00 95.31 101 THR A O 1
ATOM 830 N N . GLY A 1 102 ? -10.467 -2.109 16.144 1.00 95.44 102 GLY A N 1
ATOM 831 C CA . GLY A 1 102 ? -10.222 -0.746 16.633 1.00 95.44 102 GLY A CA 1
ATOM 832 C C . GLY A 1 102 ? -9.210 -0.676 17.791 1.00 95.44 102 GLY A C 1
ATOM 833 O O . GLY A 1 102 ? -8.652 0.387 18.062 1.00 95.44 102 GLY A O 1
ATOM 834 N N . ALA A 1 103 ? -8.954 -1.790 18.488 1.00 96.62 103 ALA A N 1
ATOM 835 C CA . ALA A 1 103 ? -7.908 -1.884 19.504 1.00 96.62 103 ALA A CA 1
ATOM 836 C C . ALA A 1 103 ? -6.508 -2.009 18.885 1.00 96.62 103 ALA A C 1
ATOM 838 O O . ALA A 1 103 ? -5.582 -1.365 19.373 1.00 96.62 103 ALA A O 1
ATOM 839 N N . GLU A 1 104 ? -6.353 -2.796 17.816 1.00 97.12 104 GLU A N 1
ATOM 840 C CA . GLU A 1 104 ? -5.094 -2.906 17.068 1.00 97.12 104 GLU A CA 1
ATOM 841 C C . GLU A 1 104 ? -4.738 -1.583 16.390 1.00 97.12 104 GLU A C 1
ATOM 843 O O . GLU A 1 104 ? -3.607 -1.123 16.508 1.00 97.12 104 GLU A O 1
ATOM 848 N N . GLU A 1 105 ? -5.711 -0.912 15.771 1.00 97.12 105 GLU A N 1
ATOM 849 C CA . GLU A 1 105 ? -5.484 0.384 15.123 1.00 97.12 105 GLU A CA 1
ATOM 850 C C . GLU A 1 105 ? -4.881 1.427 16.062 1.00 97.12 105 GLU A C 1
ATOM 852 O O . GLU A 1 105 ? -3.947 2.134 15.689 1.00 97.12 105 GLU A O 1
ATOM 857 N N . LYS A 1 106 ? -5.361 1.495 17.309 1.00 96.38 106 LYS A N 1
ATOM 858 C CA . LYS A 1 106 ? -4.857 2.441 18.318 1.00 96.38 106 LYS A CA 1
ATOM 859 C C . LYS A 1 106 ? -3.392 2.212 18.693 1.00 96.38 106 LYS A C 1
ATOM 861 O O . LYS A 1 106 ? -2.785 3.108 19.275 1.00 96.38 106 LYS A O 1
ATOM 866 N N . GLN A 1 107 ? -2.826 1.042 18.394 1.00 96.75 107 GLN A N 1
ATOM 867 C CA . GLN A 1 107 ? -1.428 0.737 18.708 1.00 96.75 107 GLN A CA 1
ATOM 868 C C . GLN A 1 107 ? -0.457 1.462 17.777 1.00 96.75 107 GLN A C 1
ATOM 870 O O . GLN A 1 107 ? 0.677 1.728 18.177 1.00 96.75 107 GLN A O 1
ATOM 875 N N . PHE A 1 108 ? -0.884 1.794 16.554 1.00 96.50 108 PHE A N 1
ATOM 876 C CA . PHE A 1 108 ? 0.010 2.381 15.561 1.00 96.50 108 PHE A CA 1
ATOM 877 C C . PHE A 1 108 ? -0.548 3.582 14.801 1.00 96.50 108 PHE A C 1
ATOM 879 O O . PHE A 1 108 ? 0.240 4.429 14.380 1.00 96.50 108 PHE A O 1
ATOM 886 N N . LYS A 1 109 ? -1.867 3.710 14.632 1.00 96.06 109 LYS A N 1
ATOM 887 C CA . LYS A 1 109 ? -2.444 4.876 13.965 1.00 96.06 109 LYS A CA 1
ATOM 888 C C . LYS A 1 109 ? -2.286 6.113 14.827 1.00 96.06 109 LYS A C 1
ATOM 890 O O . LYS A 1 109 ? -2.630 6.130 16.012 1.00 96.06 109 LYS A O 1
ATOM 895 N N . LYS A 1 110 ? -1.812 7.186 14.202 1.00 93.44 110 LYS A N 1
ATOM 896 C CA . LYS A 1 110 ? -1.737 8.498 14.830 1.00 93.44 110 LYS A CA 1
ATOM 897 C C . LYS A 1 110 ? -2.473 9.517 13.995 1.00 93.44 110 LYS A C 1
ATOM 899 O O . LYS A 1 110 ? -2.247 9.634 12.798 1.00 93.44 110 LYS A O 1
ATOM 904 N N . TYR A 1 111 ? -3.299 10.293 14.674 1.00 91.81 111 TYR A N 1
ATOM 905 C CA . TYR A 1 111 ? -4.061 11.368 14.076 1.00 91.81 111 TYR A CA 1
ATOM 906 C C . TYR A 1 111 ? -3.502 12.712 14.524 1.00 91.81 111 TYR A C 1
ATOM 908 O O . TYR A 1 111 ? -2.964 12.855 15.631 1.00 91.81 111 TYR A O 1
ATOM 916 N N . LYS A 1 112 ? -3.609 13.696 13.638 1.00 88.69 112 LYS A N 1
ATOM 917 C CA . LYS A 1 112 ? -3.261 15.086 13.917 1.00 88.69 112 LYS A CA 1
ATOM 918 C C . LYS A 1 112 ? -4.320 16.006 13.328 1.00 88.69 112 LYS A C 1
ATOM 920 O O . LYS A 1 112 ? -4.865 15.764 12.253 1.00 88.69 112 LYS A O 1
ATOM 925 N N . LYS A 1 113 ? -4.565 17.121 14.009 1.00 84.62 113 LYS A N 1
ATOM 926 C CA . LYS A 1 113 ? -5.490 18.161 13.559 1.00 84.62 113 LYS A CA 1
ATOM 927 C C . LYS A 1 113 ? -4.721 19.413 13.156 1.00 84.62 113 LYS A C 1
ATOM 929 O O . LYS A 1 113 ? -3.966 19.960 13.959 1.00 84.62 113 LYS A O 1
ATOM 934 N N . PHE A 1 114 ? -4.912 19.886 11.927 1.00 74.25 114 PHE A N 1
ATOM 935 C CA . PHE A 1 114 ? -4.432 21.214 11.541 1.00 74.25 114 PHE A CA 1
ATOM 936 C C . PHE A 1 114 ? -5.365 22.300 12.076 1.00 74.25 114 PHE A C 1
ATOM 938 O O . PHE A 1 114 ? -6.563 22.080 12.223 1.00 74.25 114 PHE A O 1
ATOM 945 N N . LYS A 1 115 ? -4.829 23.510 12.303 1.00 74.62 115 LYS A N 1
ATOM 946 C CA . LYS A 1 115 ? -5.605 24.660 12.810 1.00 74.62 115 LYS A CA 1
ATOM 947 C C . LYS A 1 115 ? -6.873 24.967 12.000 1.00 74.62 115 LYS A C 1
ATOM 949 O O . LYS A 1 115 ? -7.828 25.472 12.574 1.00 74.62 115 LYS A O 1
ATOM 954 N N . ASN A 1 116 ? -6.871 24.667 10.701 1.00 75.62 116 ASN A N 1
ATOM 955 C CA . ASN A 1 116 ? -7.977 24.975 9.790 1.00 75.62 116 ASN A CA 1
ATOM 956 C C . ASN A 1 116 ? -8.848 23.753 9.454 1.00 75.62 116 ASN A C 1
ATOM 958 O O . ASN A 1 116 ? -9.813 23.901 8.711 1.00 75.62 116 ASN A O 1
ATOM 962 N N . ASP A 1 117 ? -8.513 22.567 9.964 1.00 77.38 117 ASP A N 1
ATOM 963 C CA . ASP A 1 117 ? -9.293 21.359 9.705 1.00 77.38 117 ASP A CA 1
ATOM 964 C C . ASP A 1 117 ? -10.350 21.181 10.802 1.00 77.38 117 ASP A C 1
ATOM 966 O O . ASP A 1 117 ? -10.106 21.429 11.987 1.00 77.38 117 ASP A O 1
ATOM 970 N N . THR A 1 118 ? -11.541 20.730 10.418 1.00 80.88 118 THR A N 1
ATOM 971 C CA . THR A 1 118 ? -12.624 20.404 11.356 1.00 80.88 118 THR A CA 1
ATOM 972 C C . THR A 1 118 ? -12.408 19.038 12.006 1.00 80.88 118 THR A C 1
ATOM 974 O O . THR A 1 118 ? -12.683 18.880 13.200 1.00 80.88 118 THR A O 1
ATOM 977 N N . THR A 1 119 ? -11.832 18.094 11.261 1.00 85.00 119 THR A N 1
ATOM 978 C CA . THR A 1 119 ? -11.552 16.714 11.670 1.00 85.00 119 THR A CA 1
ATOM 979 C C . THR A 1 119 ? -10.052 16.442 11.777 1.00 85.00 119 THR A C 1
ATOM 981 O O . THR A 1 119 ? -9.225 17.147 11.196 1.00 85.00 119 THR A O 1
ATOM 984 N N . GLU A 1 120 ? -9.688 15.432 12.565 1.00 89.06 120 GLU A N 1
ATOM 985 C CA . GLU A 1 120 ? -8.320 14.914 12.560 1.00 89.06 120 GLU A CA 1
ATOM 986 C C . GLU A 1 120 ? -8.093 14.076 11.297 1.00 89.06 120 GLU A C 1
ATOM 988 O O . GLU A 1 120 ? -9.030 13.475 10.774 1.00 89.06 120 GLU A O 1
ATOM 993 N N . LYS A 1 121 ? -6.854 14.047 10.803 1.00 89.75 121 LYS A N 1
ATOM 994 C CA . LYS A 1 121 ? -6.444 13.200 9.675 1.00 89.75 121 LYS A CA 1
ATOM 995 C C . LYS A 1 121 ? -5.269 12.324 10.092 1.00 89.75 121 LYS A C 1
ATOM 997 O O . LYS A 1 121 ? -4.565 12.645 11.058 1.00 89.75 121 LYS A O 1
ATOM 1002 N N . LEU A 1 122 ? -5.078 11.215 9.385 1.00 92.19 122 LEU A N 1
ATOM 1003 C CA . LEU A 1 122 ? -4.027 10.249 9.674 1.00 92.19 122 LEU A CA 1
ATOM 1004 C C . LEU A 1 122 ? -2.655 10.852 9.342 1.00 92.19 122 LEU A C 1
ATOM 1006 O O . LEU A 1 122 ? -2.431 11.339 8.233 1.00 92.19 122 LEU A O 1
ATOM 1010 N N . ASP A 1 123 ? -1.735 10.813 10.306 1.00 91.38 123 ASP A N 1
ATOM 1011 C CA . ASP A 1 123 ? -0.327 11.162 10.117 1.00 91.38 123 ASP A CA 1
ATOM 1012 C C . ASP A 1 123 ? 0.398 9.967 9.479 1.00 91.38 123 ASP A C 1
ATOM 1014 O O . ASP A 1 123 ? 0.604 8.957 10.163 1.00 91.38 123 ASP A O 1
ATOM 1018 N N . PRO A 1 124 ? 0.802 10.045 8.200 1.00 91.06 124 PRO A N 1
ATOM 1019 C CA . PRO A 1 124 ? 1.378 8.915 7.489 1.00 91.06 124 PRO A CA 1
ATOM 1020 C C . PRO A 1 124 ? 2.753 8.530 8.024 1.00 91.06 124 PRO A C 1
ATOM 1022 O O . PRO A 1 124 ? 3.054 7.345 8.108 1.00 91.06 124 PRO A O 1
ATOM 1025 N N . ALA A 1 125 ? 3.591 9.497 8.403 1.00 89.38 125 ALA A N 1
ATOM 1026 C CA . ALA A 1 125 ? 4.966 9.226 8.805 1.00 89.38 125 ALA A CA 1
ATOM 1027 C C . ALA A 1 125 ? 5.012 8.518 10.162 1.00 89.38 125 ALA A C 1
ATOM 1029 O O . ALA A 1 125 ? 5.692 7.501 10.323 1.00 89.38 125 ALA A O 1
ATOM 1030 N N . P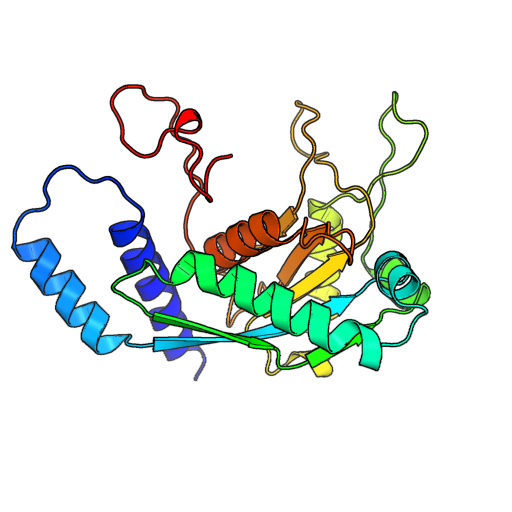HE A 1 126 ? 4.247 9.030 11.131 1.00 91.62 126 PHE A N 1
ATOM 1031 C CA . PHE A 1 126 ? 4.163 8.402 12.445 1.00 91.62 126 PHE A CA 1
ATOM 1032 C C . PHE A 1 126 ? 3.448 7.052 12.361 1.00 91.62 126 PHE A C 1
ATOM 1034 O O . PHE A 1 126 ? 3.941 6.064 12.910 1.00 91.62 126 PHE A O 1
ATOM 1041 N N . THR A 1 127 ? 2.323 6.997 11.637 1.00 95.06 127 THR A N 1
ATOM 1042 C CA . THR A 1 127 ? 1.551 5.760 11.476 1.00 95.06 127 THR A CA 1
ATOM 1043 C C . THR A 1 127 ? 2.382 4.675 10.810 1.00 95.06 127 THR A C 1
ATOM 1045 O O . THR A 1 127 ? 2.428 3.567 11.329 1.00 95.06 127 THR A O 1
ATOM 1048 N N . LEU A 1 128 ? 3.108 4.983 9.729 1.00 95.38 128 LEU A N 1
ATOM 1049 C CA . LEU A 1 128 ? 3.980 4.021 9.054 1.00 95.38 128 LEU A CA 1
ATOM 1050 C C . LEU A 1 128 ? 5.059 3.476 9.997 1.00 95.38 128 LEU A C 1
ATOM 1052 O O . LEU A 1 128 ? 5.268 2.267 10.058 1.00 95.38 128 LEU A O 1
ATOM 1056 N N . SER A 1 129 ? 5.718 4.352 10.763 1.00 94.94 129 SER A N 1
ATOM 1057 C CA . SER A 1 129 ? 6.773 3.931 11.689 1.00 94.94 129 SER A CA 1
ATOM 1058 C C . SER A 1 129 ? 6.252 2.977 12.762 1.00 94.94 129 SER A C 1
ATOM 1060 O O . SER A 1 129 ? 6.902 1.975 13.063 1.00 94.94 129 SER A O 1
ATOM 1062 N N . MET A 1 130 ? 5.093 3.272 13.349 1.00 96.94 130 MET A N 1
ATOM 1063 C CA . MET A 1 130 ? 4.505 2.416 14.378 1.00 96.94 130 MET A CA 1
ATOM 1064 C C . MET A 1 130 ? 3.891 1.146 13.790 1.00 96.94 130 MET A C 1
ATOM 1066 O O . MET A 1 130 ? 4.005 0.081 14.390 1.00 96.94 130 MET A O 1
ATOM 1070 N N . PHE A 1 131 ? 3.293 1.236 12.602 1.00 97.50 131 PHE A N 1
ATOM 1071 C CA . PHE A 1 131 ? 2.728 0.093 11.892 1.00 97.50 131 PHE A CA 1
ATOM 1072 C C . PHE A 1 131 ? 3.823 -0.917 11.556 1.00 97.50 131 PHE A C 1
ATOM 1074 O O . PHE A 1 131 ? 3.662 -2.108 11.786 1.00 97.50 131 PHE A O 1
ATOM 1081 N N . ASN A 1 132 ? 4.988 -0.437 11.128 1.00 96.56 132 ASN A N 1
ATOM 1082 C CA . ASN A 1 132 ? 6.156 -1.270 10.893 1.00 96.56 132 ASN A CA 1
ATOM 1083 C C . ASN A 1 132 ? 6.637 -2.007 12.149 1.00 96.56 132 ASN A C 1
ATOM 1085 O O . ASN A 1 132 ? 6.977 -3.186 12.083 1.00 96.56 132 ASN A O 1
ATOM 1089 N N . LEU A 1 133 ? 6.660 -1.331 13.303 1.00 95.81 133 LEU A N 1
ATOM 1090 C CA . LEU A 1 133 ? 6.993 -1.971 14.580 1.00 95.81 133 LEU A CA 1
ATOM 1091 C C . LEU A 1 133 ? 5.960 -3.036 14.957 1.00 95.81 133 LEU A C 1
ATOM 1093 O O . LEU A 1 133 ? 6.336 -4.122 15.386 1.00 95.81 133 LEU A O 1
ATOM 1097 N N . TRP A 1 134 ? 4.676 -2.734 14.768 1.00 96.31 134 TRP A N 1
ATOM 1098 C CA . TRP A 1 134 ? 3.582 -3.661 15.034 1.00 96.31 134 TRP A CA 1
ATOM 1099 C C . TRP A 1 134 ? 3.663 -4.911 14.144 1.00 96.31 134 TRP A C 1
ATOM 1101 O O . TRP A 1 134 ? 3.669 -6.024 14.662 1.00 96.31 134 TRP A O 1
ATOM 1111 N N . VAL A 1 135 ? 3.844 -4.736 12.830 1.00 96.25 135 VAL A N 1
ATOM 1112 C CA . VAL A 1 135 ? 4.001 -5.828 11.854 1.00 96.25 135 VAL A CA 1
ATOM 1113 C C . VAL A 1 135 ? 5.197 -6.720 12.185 1.00 96.25 135 VAL A C 1
ATOM 1115 O O . VAL A 1 135 ? 5.086 -7.939 12.132 1.00 96.25 135 VAL A O 1
ATOM 1118 N N . ASN A 1 136 ? 6.345 -6.138 12.539 1.00 94.19 136 ASN A N 1
ATOM 1119 C CA . ASN A 1 136 ? 7.549 -6.921 12.835 1.00 94.19 136 ASN A CA 1
ATOM 1120 C C . ASN A 1 136 ? 7.446 -7.736 14.136 1.00 94.19 136 ASN A C 1
ATOM 1122 O O . ASN A 1 136 ? 8.242 -8.652 14.332 1.00 94.19 136 ASN A O 1
ATOM 1126 N N . ASN A 1 137 ? 6.484 -7.420 15.007 1.00 94.31 137 ASN A N 1
ATOM 1127 C CA . ASN A 1 137 ? 6.224 -8.158 16.242 1.00 94.31 137 ASN A CA 1
ATOM 1128 C C . ASN A 1 137 ? 5.150 -9.252 16.084 1.00 94.31 137 ASN A C 1
ATOM 1130 O O . ASN A 1 137 ? 4.939 -10.020 17.021 1.00 94.31 137 ASN A O 1
ATOM 1134 N N . ASP A 1 138 ? 4.474 -9.333 14.935 1.00 93.25 138 ASP A N 1
ATOM 1135 C CA . ASP A 1 138 ? 3.412 -10.305 14.662 1.00 93.25 138 ASP A CA 1
ATOM 1136 C C . ASP A 1 138 ? 3.907 -11.355 13.651 1.00 93.25 138 ASP A C 1
ATOM 1138 O O . ASP A 1 138 ? 4.247 -11.057 12.502 1.00 93.25 138 ASP A O 1
ATOM 1142 N N . THR A 1 139 ? 3.953 -12.619 14.080 1.00 93.31 139 THR A N 1
ATOM 1143 C CA . THR A 1 139 ? 4.441 -13.739 13.261 1.00 93.31 139 THR A CA 1
ATOM 1144 C C . THR A 1 139 ? 3.536 -14.052 12.072 1.00 93.31 139 THR A C 1
ATOM 1146 O O . THR A 1 139 ? 3.992 -14.695 11.127 1.00 93.31 139 THR A O 1
ATOM 1149 N N . THR A 1 140 ? 2.295 -13.552 12.058 1.00 93.62 140 THR A N 1
ATOM 1150 C CA . THR A 1 140 ? 1.352 -13.687 10.932 1.00 93.62 140 THR A CA 1
ATOM 1151 C C . THR A 1 140 ? 1.964 -13.200 9.619 1.00 93.62 140 THR A C 1
ATOM 1153 O O . THR A 1 140 ? 1.702 -13.761 8.558 1.00 93.62 140 THR A O 1
ATOM 1156 N N . PHE A 1 141 ? 2.819 -12.179 9.686 1.00 93.19 141 PHE A N 1
ATOM 1157 C CA . PHE A 1 141 ? 3.386 -11.529 8.509 1.00 93.19 141 PHE A CA 1
ATOM 1158 C C . PHE A 1 141 ? 4.783 -12.021 8.139 1.00 93.19 141 PHE A C 1
ATOM 1160 O O . PHE A 1 141 ? 5.395 -11.472 7.226 1.00 93.19 141 PHE A O 1
ATOM 1167 N N . GLN A 1 142 ? 5.334 -13.008 8.853 1.00 86.62 142 GLN A N 1
ATOM 1168 C CA . GLN A 1 142 ? 6.754 -13.356 8.749 1.00 86.62 142 GLN A CA 1
ATOM 1169 C C . GLN A 1 142 ? 7.197 -13.686 7.315 1.00 86.62 142 GLN A C 1
ATOM 1171 O O . GLN A 1 142 ? 8.295 -13.289 6.934 1.00 86.62 142 GLN A O 1
ATOM 1176 N N . ASN A 1 143 ? 6.318 -14.307 6.524 1.00 85.81 143 ASN A N 1
ATOM 1177 C CA . ASN A 1 143 ? 6.613 -14.744 5.161 1.00 85.81 143 ASN A CA 1
ATOM 1178 C C . ASN A 1 143 ? 6.294 -13.696 4.087 1.00 85.81 143 ASN A C 1
ATOM 1180 O O . ASN A 1 143 ? 6.729 -13.867 2.967 1.00 85.81 143 ASN A O 1
ATOM 1184 N N . ALA A 1 144 ? 5.569 -12.618 4.401 1.00 92.81 144 ALA A N 1
ATOM 1185 C CA . ALA A 1 144 ? 5.208 -11.631 3.386 1.00 92.81 144 ALA A CA 1
ATOM 1186 C C . ALA A 1 144 ? 6.400 -10.729 3.028 1.00 92.81 144 ALA A C 1
ATOM 1188 O O . ALA A 1 144 ? 7.051 -10.174 3.921 1.00 92.81 144 ALA A O 1
ATOM 1189 N N . ASP A 1 145 ? 6.643 -10.502 1.739 1.00 94.50 145 ASP A N 1
ATOM 1190 C CA . ASP A 1 145 ? 7.653 -9.544 1.273 1.00 94.50 145 ASP A CA 1
ATOM 1191 C C . ASP A 1 145 ? 7.239 -8.103 1.548 1.00 94.50 145 ASP A C 1
ATOM 1193 O O . ASP A 1 145 ? 8.091 -7.249 1.796 1.00 94.50 145 ASP A O 1
ATOM 1197 N N . VAL A 1 146 ? 5.930 -7.839 1.516 1.00 96.38 146 VAL A N 1
ATOM 1198 C CA . VAL A 1 146 ? 5.314 -6.535 1.766 1.00 96.38 146 VAL A CA 1
ATOM 1199 C C . VAL A 1 146 ? 4.074 -6.706 2.633 1.00 96.38 146 VAL A C 1
ATOM 1201 O O . VAL A 1 146 ? 3.206 -7.525 2.343 1.00 96.38 146 VAL A O 1
ATOM 1204 N N . VAL A 1 147 ? 3.939 -5.862 3.656 1.00 97.62 147 VAL A N 1
ATOM 1205 C CA . VAL A 1 147 ? 2.703 -5.729 4.435 1.00 97.62 147 VAL A CA 1
ATOM 1206 C C . VAL A 1 147 ? 2.128 -4.338 4.226 1.00 97.62 147 VAL A C 1
ATOM 1208 O O . VAL A 1 147 ? 2.760 -3.328 4.546 1.00 97.62 147 VAL A O 1
ATOM 1211 N N . TYR A 1 148 ? 0.926 -4.282 3.668 1.00 98.12 148 TYR A N 1
ATOM 1212 C CA . TYR A 1 148 ? 0.352 -3.053 3.145 1.00 98.12 148 TYR A CA 1
ATOM 1213 C C . TYR A 1 148 ? -0.944 -2.693 3.866 1.00 98.12 148 TYR A C 1
ATOM 1215 O O . TYR A 1 148 ? -1.911 -3.450 3.816 1.00 98.12 148 TYR A O 1
ATOM 1223 N N . LEU A 1 149 ? -0.989 -1.522 4.501 1.00 98.19 149 LEU A N 1
ATOM 1224 C CA . LEU A 1 149 ? -2.199 -0.999 5.131 1.00 98.19 149 LEU A CA 1
ATOM 1225 C C . LEU A 1 149 ? -3.068 -0.254 4.107 1.00 98.19 149 LEU A C 1
ATOM 1227 O O . LEU A 1 149 ? -2.684 0.804 3.609 1.00 98.19 149 LEU A O 1
ATOM 1231 N N . LEU A 1 150 ? -4.258 -0.784 3.839 1.00 96.69 150 LEU A N 1
ATOM 1232 C CA . LEU A 1 150 ? -5.333 -0.081 3.146 1.00 96.69 150 LEU A CA 1
ATOM 1233 C C . LEU A 1 150 ? -6.242 0.587 4.175 1.00 96.69 150 LEU A C 1
ATOM 1235 O O . LEU A 1 150 ? -6.704 -0.049 5.127 1.00 96.69 150 LEU A O 1
ATOM 1239 N N . THR A 1 151 ? -6.478 1.882 3.988 1.00 95.56 151 THR A N 1
ATOM 1240 C CA . THR A 1 151 ? -7.277 2.688 4.909 1.00 95.56 151 THR A CA 1
ATOM 1241 C C . THR A 1 151 ? -8.350 3.484 4.179 1.00 95.56 151 THR A C 1
ATOM 1243 O O . THR A 1 151 ? -8.122 3.992 3.083 1.00 95.56 151 THR A O 1
ATOM 1246 N N . GLY A 1 152 ? -9.521 3.617 4.806 1.00 93.25 152 GLY A N 1
ATOM 1247 C CA . GLY A 1 152 ? -10.542 4.578 4.377 1.00 93.25 152 GLY A CA 1
ATOM 1248 C C . GLY A 1 152 ? -10.281 6.009 4.873 1.00 93.25 152 GLY A C 1
ATOM 1249 O O . GLY A 1 152 ? -11.022 6.927 4.526 1.00 93.25 152 GLY A O 1
ATOM 1250 N N . GLU A 1 153 ? -9.259 6.207 5.710 1.00 92.12 153 GLU A N 1
ATOM 1251 C CA . GLU A 1 153 ? -8.967 7.479 6.372 1.00 92.12 153 GLU A CA 1
ATOM 1252 C C . GLU A 1 153 ? -8.346 8.494 5.411 1.00 92.12 153 GLU A C 1
ATOM 1254 O O . GLU A 1 153 ? -7.563 8.164 4.516 1.00 92.12 153 GLU A O 1
ATOM 1259 N N . GLU A 1 154 ? -8.630 9.774 5.649 1.00 90.62 154 GLU A N 1
ATOM 1260 C CA . GLU A 1 154 ? -7.881 10.843 4.997 1.00 90.62 154 GLU A CA 1
ATOM 1261 C C . GLU A 1 154 ? -6.453 10.892 5.549 1.00 90.62 154 GLU A C 1
ATOM 1263 O O . GLU A 1 154 ? -6.239 11.020 6.758 1.00 90.62 154 GLU A O 1
ATOM 1268 N N . ILE A 1 155 ? -5.470 10.849 4.651 1.00 89.81 155 ILE A N 1
ATOM 1269 C CA . ILE A 1 155 ? -4.046 10.938 4.975 1.00 89.81 155 ILE A CA 1
ATOM 1270 C C . ILE A 1 155 ? -3.555 12.356 4.669 1.00 89.81 155 ILE A C 1
ATOM 1272 O O . ILE A 1 155 ? -3.977 12.991 3.699 1.00 89.81 155 ILE A O 1
ATOM 1276 N N . ARG A 1 156 ? -2.662 12.899 5.504 1.00 83.19 156 ARG A N 1
ATOM 1277 C CA . ARG A 1 156 ? -2.090 14.230 5.262 1.00 83.19 156 ARG A CA 1
ATOM 1278 C C . ARG A 1 156 ? -0.648 14.335 5.726 1.00 83.19 156 ARG A C 1
ATOM 1280 O O . ARG A 1 156 ? -0.329 13.854 6.804 1.00 83.19 156 ARG A O 1
ATOM 1287 N N . ASP A 1 157 ? 0.213 15.001 4.954 1.00 73.69 157 ASP A N 1
ATOM 1288 C CA . ASP A 1 157 ? 1.579 15.263 5.417 1.00 73.69 157 ASP A CA 1
ATOM 1289 C C . ASP A 1 157 ? 1.588 16.303 6.543 1.00 73.69 157 ASP A C 1
ATOM 1291 O O . ASP A 1 157 ? 0.957 17.360 6.439 1.00 73.69 157 ASP A O 1
ATOM 1295 N N . TYR A 1 158 ? 2.360 16.026 7.591 1.00 69.50 158 TYR A N 1
ATOM 1296 C CA . TYR A 1 158 ? 2.634 16.944 8.697 1.00 69.50 158 TYR A CA 1
ATOM 1297 C C . TYR A 1 158 ? 4.124 17.305 8.817 1.00 69.50 158 TYR A C 1
ATOM 1299 O O . TYR A 1 158 ? 4.480 18.072 9.712 1.00 69.50 158 TYR A O 1
ATOM 1307 N N . MET A 1 159 ? 5.000 16.754 7.967 1.00 62.28 159 MET A N 1
ATOM 1308 C CA . MET A 1 159 ? 6.451 16.962 8.010 1.00 62.28 159 MET A CA 1
ATOM 1309 C C . MET A 1 159 ? 6.912 18.169 7.190 1.00 62.28 159 MET A C 1
ATOM 1311 O O . MET A 1 159 ? 7.886 18.820 7.568 1.00 62.28 159 MET A O 1
ATOM 1315 N N . VAL A 1 160 ? 6.228 18.502 6.092 1.00 54.22 160 VAL A N 1
ATOM 1316 C CA . VAL A 1 160 ? 6.592 19.644 5.240 1.00 54.22 160 VAL A CA 1
ATOM 1317 C C . VAL A 1 160 ? 5.649 20.821 5.495 1.00 54.22 160 VAL A C 1
ATOM 1319 O O . VAL A 1 160 ? 4.434 20.665 5.585 1.00 54.22 160 VAL A O 1
ATOM 1322 N N . ALA A 1 161 ? 6.203 22.037 5.568 1.00 43.31 161 ALA A N 1
ATOM 1323 C CA . ALA A 1 161 ? 5.457 23.292 5.754 1.00 43.31 161 ALA A CA 1
ATOM 1324 C C . ALA A 1 161 ? 4.361 23.540 4.688 1.00 43.31 161 ALA A C 1
ATOM 1326 O O . ALA A 1 161 ? 3.473 24.376 4.878 1.00 43.31 161 ALA A O 1
ATOM 1327 N N . TYR A 1 162 ? 4.399 22.788 3.584 1.00 45.72 162 TYR A N 1
ATOM 1328 C CA . TYR A 1 162 ? 3.417 22.793 2.511 1.00 45.72 162 TYR A CA 1
ATOM 1329 C C . TYR A 1 162 ? 2.467 21.599 2.644 1.00 45.72 162 TYR A C 1
ATOM 1331 O O . TYR A 1 162 ? 2.744 20.495 2.198 1.00 45.72 162 TYR A O 1
ATOM 1339 N N . LYS A 1 163 ? 1.344 21.923 3.285 1.00 54.50 163 LYS A N 1
ATOM 1340 C CA . LYS A 1 163 ? -0.007 21.345 3.432 1.00 54.50 163 LYS A CA 1
ATOM 1341 C C . LYS A 1 163 ? -0.573 20.438 2.312 1.00 54.50 163 LYS A C 1
ATOM 1343 O O . LYS A 1 163 ? -1.780 20.512 2.066 1.00 54.50 163 LYS A O 1
ATOM 1348 N N . LEU A 1 164 ? 0.227 19.631 1.628 1.00 60.41 164 LEU A N 1
ATOM 1349 C CA . LEU A 1 164 ? -0.238 18.786 0.530 1.00 60.41 164 LEU A CA 1
ATOM 1350 C C . LEU A 1 164 ? -0.982 17.552 1.058 1.00 60.41 164 LEU A C 1
ATOM 1352 O O . LEU A 1 164 ? -0.655 16.997 2.111 1.00 60.41 164 LEU A O 1
ATOM 1356 N N . GLU A 1 165 ? -2.026 17.154 0.335 1.00 63.34 165 GLU A N 1
ATOM 1357 C CA . GLU A 1 165 ? -2.693 15.875 0.554 1.00 63.34 165 GLU A CA 1
ATOM 1358 C C . GLU A 1 165 ? -1.724 14.763 0.151 1.00 63.34 165 GLU A C 1
ATOM 1360 O O . GLU A 1 165 ? -1.362 14.634 -1.016 1.00 63.34 165 GLU A O 1
ATOM 1365 N N . MET A 1 166 ? -1.271 13.978 1.128 1.00 74.38 166 MET A N 1
ATOM 1366 C CA . MET A 1 166 ? -0.570 12.729 0.849 1.00 74.38 166 MET A CA 1
ATOM 1367 C C . MET A 1 166 ? -1.607 11.631 0.733 1.00 74.38 166 MET A C 1
ATOM 1369 O O . MET A 1 166 ? -2.486 11.530 1.577 1.00 74.38 166 MET A O 1
ATOM 1373 N N . LYS A 1 167 ? -1.481 10.779 -0.280 1.00 82.44 167 LYS A N 1
ATOM 1374 C CA . LYS A 1 167 ? -2.371 9.621 -0.448 1.00 82.44 167 LYS A CA 1
ATOM 1375 C C . LYS A 1 167 ? -1.779 8.329 0.111 1.00 82.44 167 LYS A C 1
ATOM 1377 O O . LYS A 1 167 ? -2.500 7.343 0.238 1.00 82.44 167 LYS A O 1
ATOM 1382 N N . ALA A 1 168 ? -0.480 8.321 0.418 1.00 91.62 168 ALA A N 1
ATOM 1383 C CA . ALA A 1 168 ? 0.250 7.122 0.802 1.00 91.62 168 ALA A CA 1
ATOM 1384 C C . ALA A 1 168 ? 1.619 7.419 1.425 1.00 91.62 168 ALA A C 1
ATOM 1386 O O . ALA A 1 168 ? 2.143 8.524 1.285 1.00 91.62 168 ALA A O 1
ATOM 1387 N N . ALA A 1 169 ? 2.214 6.411 2.062 1.00 92.38 169 ALA A N 1
ATOM 1388 C CA . ALA A 1 169 ? 3.606 6.416 2.501 1.00 92.38 169 ALA A CA 1
ATOM 1389 C C . ALA A 1 169 ? 4.195 4.998 2.520 1.00 92.38 169 ALA A C 1
ATOM 1391 O O . ALA A 1 169 ? 3.484 4.020 2.734 1.00 92.38 169 ALA A O 1
ATOM 1392 N N . SER A 1 170 ? 5.507 4.890 2.329 1.00 93.62 170 SER A N 1
ATOM 1393 C CA . SER A 1 170 ? 6.249 3.628 2.377 1.00 93.62 170 SER A CA 1
ATOM 1394 C C . SER A 1 170 ? 7.708 3.858 2.750 1.00 93.62 170 SER A C 1
ATOM 1396 O O . SER A 1 170 ? 8.234 4.973 2.654 1.00 93.62 170 SER A O 1
ATOM 1398 N N . TYR A 1 171 ? 8.381 2.786 3.156 1.00 91.00 171 TYR A N 1
ATOM 1399 C CA . TYR A 1 171 ? 9.837 2.765 3.170 1.00 91.00 171 TYR A CA 1
ATOM 1400 C C . TYR A 1 171 ? 10.403 2.610 1.750 1.00 91.00 171 TYR A C 1
ATOM 1402 O O . TYR A 1 171 ? 9.771 2.064 0.851 1.00 91.00 171 TYR A O 1
ATOM 1410 N N . SER A 1 172 ? 11.636 3.079 1.558 1.00 87.00 172 SER A N 1
ATOM 1411 C CA . SER A 1 172 ? 12.407 2.836 0.334 1.00 87.00 172 SER A CA 1
ATOM 1412 C C . SER A 1 172 ? 13.184 1.534 0.456 1.00 87.00 172 SER A C 1
ATOM 1414 O O . SER A 1 172 ? 13.776 1.331 1.517 1.00 87.00 172 SER A O 1
ATOM 1416 N N . ALA A 1 173 ? 13.278 0.742 -0.620 1.00 83.19 173 ALA A N 1
ATOM 1417 C CA . ALA A 1 173 ? 14.067 -0.503 -0.620 1.00 83.19 173 ALA A CA 1
ATOM 1418 C C . ALA A 1 173 ? 13.716 -1.388 0.598 1.00 83.19 173 ALA A C 1
ATOM 1420 O O . ALA A 1 173 ? 14.577 -1.784 1.382 1.00 83.19 173 ALA A O 1
ATOM 1421 N N . GLY A 1 174 ? 12.412 -1.544 0.826 1.00 75.38 174 GLY A N 1
ATOM 1422 C CA . GLY A 1 174 ? 11.824 -2.105 2.042 1.00 75.38 174 GLY A CA 1
ATOM 1423 C C . GLY A 1 174 ? 11.652 -3.632 2.091 1.00 75.38 174 GLY A C 1
ATOM 1424 O O . GLY A 1 174 ? 11.798 -4.178 3.190 1.00 75.38 174 GLY A O 1
ATOM 1425 N N . PRO A 1 175 ? 11.331 -4.326 0.976 1.00 76.75 175 PRO A N 1
ATOM 1426 C CA . PRO A 1 175 ? 11.114 -5.770 0.967 1.00 76.75 175 PRO A CA 1
ATOM 1427 C C . PRO A 1 175 ? 12.316 -6.554 1.503 1.00 76.75 175 PRO A C 1
ATOM 1429 O O . PRO A 1 175 ? 13.454 -6.086 1.445 1.00 76.75 175 PRO A O 1
ATOM 1432 N N . CYS A 1 176 ? 12.045 -7.728 2.083 1.00 69.19 176 CYS A N 1
ATOM 1433 C CA . CYS A 1 176 ? 13.029 -8.619 2.726 1.00 69.19 176 CYS A CA 1
ATOM 1434 C C . CYS A 1 176 ? 13.813 -8.012 3.912 1.00 69.19 176 CYS A C 1
ATOM 1436 O O . CYS A 1 176 ? 14.768 -8.611 4.417 1.00 69.19 176 CYS A O 1
ATOM 1438 N N . HIS A 1 177 ? 13.389 -6.847 4.407 1.00 72.38 177 HIS A N 1
ATOM 1439 C CA . HIS A 1 177 ? 13.924 -6.200 5.601 1.00 72.38 177 HIS A CA 1
ATOM 1440 C C . HIS A 1 177 ? 12.841 -5.939 6.647 1.00 72.38 177 HIS A C 1
ATOM 1442 O O . HIS A 1 177 ? 11.643 -5.995 6.383 1.00 72.38 177 HIS A O 1
ATOM 1448 N N . ASN A 1 178 ? 13.270 -5.483 7.826 1.00 82.56 178 ASN A N 1
ATOM 1449 C CA . ASN A 1 178 ? 12.389 -4.972 8.881 1.00 82.56 178 ASN A CA 1
ATOM 1450 C C . ASN A 1 178 ? 11.678 -3.653 8.491 1.00 82.56 178 ASN A C 1
ATOM 1452 O O . ASN A 1 178 ? 11.193 -2.951 9.371 1.00 82.56 178 ASN A O 1
ATOM 1456 N N . ARG A 1 179 ? 11.679 -3.252 7.213 1.00 89.69 179 ARG A N 1
ATOM 1457 C CA . ARG A 1 179 ? 11.082 -2.017 6.673 1.00 89.69 179 ARG A CA 1
ATOM 1458 C C . ARG A 1 179 ? 10.151 -2.320 5.494 1.00 89.69 179 ARG A C 1
ATOM 1460 O O . ARG A 1 179 ? 10.048 -1.541 4.557 1.00 89.69 179 ARG A O 1
ATOM 1467 N N . ARG A 1 180 ? 9.466 -3.459 5.546 1.00 93.31 180 ARG A N 1
ATOM 1468 C CA . ARG A 1 180 ? 8.602 -3.992 4.481 1.00 93.31 180 ARG A CA 1
ATOM 1469 C C . ARG A 1 180 ? 7.156 -3.488 4.516 1.00 93.31 180 ARG A C 1
ATOM 1471 O O . ARG A 1 180 ? 6.235 -4.217 4.161 1.00 93.31 180 ARG A O 1
ATOM 1478 N N . THR A 1 181 ? 6.936 -2.276 5.016 1.00 97.06 181 THR A N 1
ATOM 1479 C CA . THR A 1 181 ? 5.587 -1.735 5.204 1.00 97.06 181 THR A CA 1
ATOM 1480 C C . THR A 1 181 ? 5.313 -0.513 4.345 1.00 97.06 181 THR A C 1
ATOM 1482 O O . THR A 1 181 ? 6.191 0.314 4.075 1.00 97.06 181 THR A O 1
ATOM 1485 N N . ALA A 1 182 ? 4.055 -0.403 3.936 1.00 97.12 182 ALA A N 1
ATOM 1486 C CA . ALA A 1 182 ? 3.500 0.737 3.230 1.00 97.12 182 ALA A CA 1
ATOM 1487 C C . ALA A 1 182 ? 2.033 0.932 3.626 1.00 97.12 182 ALA A C 1
ATOM 1489 O O . ALA A 1 182 ? 1.404 0.036 4.191 1.00 97.12 182 ALA A O 1
ATOM 1490 N N . LEU A 1 183 ? 1.494 2.114 3.342 1.00 97.19 183 LEU A N 1
ATOM 1491 C CA . LEU A 1 183 ? 0.089 2.437 3.547 1.00 97.19 183 LEU A CA 1
ATOM 1492 C C . LEU A 1 183 ? -0.426 3.360 2.448 1.00 97.19 183 LEU A C 1
ATOM 1494 O O . LEU A 1 183 ? 0.317 4.221 1.971 1.00 97.19 183 LEU A O 1
ATOM 1498 N N . SER A 1 184 ? -1.699 3.224 2.088 1.00 96.19 184 SER A N 1
ATOM 1499 C CA . SER A 1 184 ? -2.410 4.196 1.255 1.00 96.19 184 SER A CA 1
ATOM 1500 C C . SER A 1 184 ? -3.903 4.204 1.519 1.00 96.19 184 SER A C 1
ATOM 1502 O O . SER A 1 184 ? -4.471 3.268 2.087 1.00 96.19 184 SER A O 1
ATOM 1504 N N . LYS A 1 185 ? -4.524 5.300 1.089 1.00 95.25 185 LYS A N 1
ATOM 1505 C CA . LYS A 1 185 ? -5.969 5.438 1.066 1.00 95.25 185 LYS A CA 1
ATOM 1506 C C . LYS A 1 185 ? -6.552 4.737 -0.159 1.00 95.25 185 LYS A C 1
ATOM 1508 O O . LYS A 1 185 ? -6.080 4.956 -1.272 1.00 95.25 185 LYS A O 1
ATOM 1513 N N . ASP A 1 186 ? -7.628 3.992 0.052 1.00 94.81 186 ASP A N 1
ATOM 1514 C CA . ASP A 1 186 ? -8.506 3.483 -1.001 1.00 94.81 186 ASP A CA 1
ATOM 1515 C C . ASP A 1 186 ? -9.968 3.592 -0.541 1.00 94.81 186 ASP A C 1
ATOM 1517 O O . ASP A 1 186 ? -10.270 3.491 0.647 1.00 94.81 186 ASP A O 1
ATOM 1521 N N . ASP A 1 187 ? -10.883 3.820 -1.477 1.00 92.31 187 ASP A N 1
ATOM 1522 C CA . ASP A 1 187 ? -12.317 3.961 -1.197 1.00 92.31 187 ASP A CA 1
ATOM 1523 C C . ASP A 1 187 ? -13.091 2.633 -1.230 1.00 92.31 187 ASP A C 1
ATOM 1525 O O . ASP A 1 187 ? -14.310 2.641 -1.054 1.00 92.31 187 ASP A O 1
ATOM 1529 N N . GLY A 1 188 ? -12.418 1.505 -1.492 1.00 90.94 188 GLY A N 1
ATOM 1530 C CA . GLY A 1 188 ? -13.012 0.166 -1.536 1.00 90.94 188 GLY A CA 1
ATOM 1531 C C . GLY A 1 188 ? -14.052 -0.027 -2.644 1.00 90.94 188 GLY A C 1
ATOM 1532 O O . GLY A 1 188 ? -14.817 -0.991 -2.614 1.00 90.94 188 GLY A O 1
ATOM 1533 N N . ARG A 1 189 ? -14.160 0.915 -3.591 1.00 89.81 189 ARG A N 1
ATOM 1534 C CA . ARG A 1 189 ? -15.256 0.954 -4.573 1.00 89.81 189 ARG A CA 1
ATOM 1535 C C . ARG A 1 189 ? -14.795 1.248 -5.984 1.00 89.81 189 ARG A C 1
ATOM 1537 O O . ARG A 1 189 ? -15.337 0.666 -6.919 1.00 89.81 189 ARG A O 1
ATOM 1544 N N . THR A 1 190 ? -13.846 2.164 -6.146 1.00 91.12 190 THR A N 1
ATOM 1545 C CA . THR A 1 190 ? -13.459 2.686 -7.464 1.00 91.12 190 THR A CA 1
ATOM 1546 C C . THR A 1 190 ? -12.002 2.423 -7.809 1.00 91.12 190 THR A C 1
ATOM 1548 O O . THR A 1 190 ? -11.516 2.951 -8.806 1.00 91.12 190 THR A O 1
ATOM 1551 N N . PHE A 1 191 ? -11.302 1.604 -7.014 1.00 94.06 191 PHE A N 1
ATOM 1552 C CA . PHE A 1 191 ? -9.863 1.368 -7.153 1.00 94.06 191 PHE A CA 1
ATOM 1553 C C . PHE A 1 191 ? -9.043 2.661 -7.042 1.00 94.06 191 PHE A C 1
ATOM 1555 O O . PHE A 1 191 ? -7.964 2.795 -7.622 1.00 94.06 191 PHE A O 1
ATOM 1562 N N . SER A 1 192 ? -9.554 3.632 -6.281 1.00 93.38 192 SER A N 1
ATOM 1563 C CA . SER A 1 192 ? -8.947 4.957 -6.114 1.00 93.38 192 SER A CA 1
ATOM 1564 C C . SER A 1 192 ? -7.540 4.914 -5.504 1.00 93.38 192 SER A C 1
ATOM 1566 O O . SER A 1 192 ? -6.743 5.828 -5.735 1.00 93.38 192 SER A O 1
ATOM 1568 N N . GLY A 1 193 ? -7.212 3.849 -4.770 1.00 93.94 193 GLY A N 1
ATOM 1569 C CA . GLY A 1 193 ? -5.898 3.616 -4.182 1.00 93.94 193 GLY A CA 1
ATOM 1570 C C . GLY A 1 193 ? -4.867 2.993 -5.121 1.00 93.94 193 GLY A C 1
ATOM 1571 O O . GLY A 1 193 ? -3.685 3.000 -4.778 1.00 93.94 193 GLY A O 1
ATOM 1572 N N . VAL A 1 194 ? -5.249 2.497 -6.308 1.00 96.06 194 VAL A N 1
ATOM 1573 C CA . VAL A 1 194 ? -4.322 1.805 -7.228 1.00 96.06 194 VAL A CA 1
ATOM 1574 C C . VAL A 1 194 ? -3.090 2.653 -7.574 1.00 96.06 194 VAL A C 1
ATOM 1576 O O . VAL A 1 194 ? -1.978 2.163 -7.362 1.00 96.06 194 VAL A O 1
ATOM 1579 N N . PRO A 1 195 ? -3.210 3.924 -8.015 1.00 93.31 195 PRO A N 1
ATOM 1580 C CA . PRO A 1 195 ? -2.029 4.722 -8.352 1.00 93.31 195 PRO A CA 1
ATOM 1581 C C . PRO A 1 195 ? -1.104 4.937 -7.148 1.00 93.31 195 PRO A C 1
ATOM 1583 O O . PRO A 1 195 ? 0.119 4.891 -7.266 1.00 93.31 195 PRO A O 1
ATOM 1586 N N . ALA A 1 196 ? -1.690 5.133 -5.965 1.00 93.94 196 ALA A N 1
ATOM 1587 C CA . ALA A 1 196 ? -0.941 5.357 -4.738 1.00 93.94 196 ALA A CA 1
ATOM 1588 C C . ALA A 1 196 ? -0.214 4.080 -4.284 1.00 93.94 196 ALA A C 1
ATOM 1590 O O . ALA A 1 196 ? 0.947 4.142 -3.872 1.00 93.94 196 ALA A O 1
ATOM 1591 N N . MET A 1 197 ? -0.860 2.917 -4.407 1.00 96.75 197 MET A N 1
ATOM 1592 C CA . MET A 1 197 ? -0.246 1.621 -4.131 1.00 96.75 197 MET A CA 1
ATOM 1593 C C . MET A 1 197 ? 0.872 1.298 -5.118 1.00 96.75 197 MET A C 1
ATOM 1595 O O . MET A 1 197 ? 1.961 0.957 -4.662 1.00 96.75 197 MET A O 1
ATOM 1599 N N . ALA A 1 198 ? 0.664 1.496 -6.422 1.00 95.56 198 ALA A N 1
ATOM 1600 C CA . ALA A 1 198 ? 1.700 1.310 -7.437 1.00 95.56 198 ALA A CA 1
ATOM 1601 C C . ALA A 1 198 ? 2.941 2.168 -7.150 1.00 95.56 198 ALA A C 1
ATOM 1603 O O . ALA A 1 198 ? 4.054 1.643 -7.101 1.00 95.56 198 ALA A O 1
ATOM 1604 N N . GLN A 1 199 ? 2.752 3.453 -6.829 1.00 93.19 199 GLN A N 1
ATOM 1605 C CA . GLN A 1 199 ? 3.841 4.329 -6.387 1.00 93.19 199 GLN A CA 1
ATOM 1606 C C . GLN A 1 199 ? 4.593 3.769 -5.177 1.00 93.19 199 GLN A C 1
ATOM 1608 O O . GLN A 1 199 ? 5.821 3.736 -5.167 1.00 93.19 199 GLN A O 1
ATOM 1613 N N . GLN A 1 200 ? 3.884 3.324 -4.137 1.00 94.81 200 GLN A N 1
ATOM 1614 C CA . GLN A 1 200 ? 4.543 2.818 -2.932 1.00 94.81 200 GLN A CA 1
ATOM 1615 C C . GLN A 1 200 ? 5.258 1.484 -3.163 1.00 94.81 200 GLN A C 1
ATOM 1617 O O . GLN A 1 200 ? 6.333 1.275 -2.608 1.00 94.81 200 GLN A O 1
ATOM 1622 N N . ILE A 1 201 ? 4.713 0.598 -3.997 1.00 94.62 201 ILE A N 1
ATOM 1623 C CA . ILE A 1 201 ? 5.388 -0.643 -4.399 1.00 94.62 201 ILE A CA 1
ATOM 1624 C C . ILE A 1 201 ? 6.668 -0.306 -5.168 1.00 94.62 201 ILE A C 1
ATOM 1626 O O . ILE A 1 201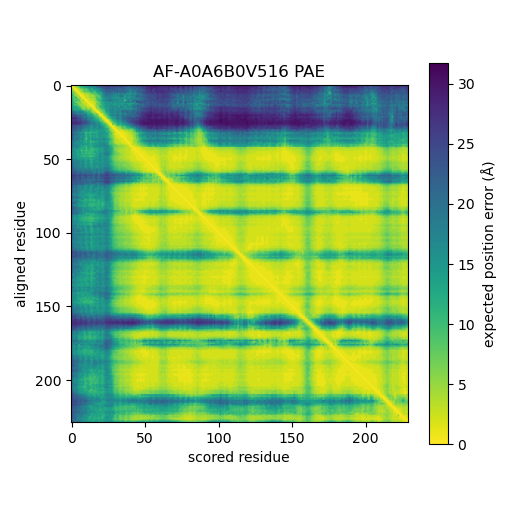 ? 7.735 -0.803 -4.817 1.00 94.62 201 ILE A O 1
ATOM 1630 N N . ALA A 1 202 ? 6.613 0.631 -6.114 1.00 91.50 202 ALA A N 1
ATOM 1631 C CA . ALA A 1 202 ? 7.790 1.127 -6.822 1.00 91.50 202 ALA A CA 1
ATOM 1632 C C . ALA A 1 202 ? 8.853 1.708 -5.865 1.00 91.50 202 ALA A C 1
ATOM 1634 O O . ALA A 1 202 ? 10.035 1.368 -5.959 1.00 91.50 202 ALA A O 1
ATOM 1635 N N . ARG A 1 203 ? 8.445 2.521 -4.878 1.00 90.81 203 ARG A N 1
ATOM 1636 C CA . ARG A 1 203 ? 9.331 3.034 -3.811 1.00 90.81 203 ARG A CA 1
ATOM 1637 C C . ARG A 1 203 ? 9.979 1.909 -3.007 1.00 90.81 203 ARG A C 1
ATOM 1639 O O . ARG A 1 203 ? 11.186 1.953 -2.740 1.00 90.81 203 ARG A O 1
ATOM 1646 N N . MET A 1 204 ? 9.194 0.903 -2.635 1.00 90.19 204 MET A N 1
ATOM 1647 C CA . MET A 1 204 ? 9.664 -0.272 -1.907 1.00 90.19 204 MET A CA 1
ATOM 1648 C C . MET A 1 204 ? 10.650 -1.095 -2.734 1.00 90.19 204 MET A C 1
ATOM 1650 O O . MET A 1 204 ? 11.642 -1.538 -2.172 1.00 90.19 204 MET A O 1
ATOM 1654 N N . LEU A 1 205 ? 10.471 -1.195 -4.051 1.00 87.75 205 LEU A N 1
ATOM 1655 C CA . LEU A 1 205 ? 11.436 -1.798 -4.983 1.00 87.75 205 LEU A CA 1
ATOM 1656 C C . LEU A 1 205 ? 12.660 -0.904 -5.266 1.00 87.75 205 LEU A C 1
ATOM 1658 O O . LEU A 1 205 ? 13.575 -1.303 -5.978 1.00 87.75 205 LEU A O 1
ATOM 1662 N N . GLY A 1 206 ? 12.708 0.300 -4.686 1.00 84.94 206 GLY A N 1
ATOM 1663 C CA . GLY A 1 206 ? 13.864 1.194 -4.721 1.00 84.94 206 GLY A CA 1
ATOM 1664 C C . GLY A 1 206 ? 13.793 2.318 -5.755 1.00 84.94 206 GLY A C 1
ATOM 1665 O O . GLY A 1 206 ? 14.697 3.151 -5.772 1.00 84.94 206 GLY A O 1
ATOM 1666 N N . ILE A 1 207 ? 12.726 2.409 -6.552 1.00 84.69 207 ILE A N 1
ATOM 1667 C CA . ILE A 1 207 ? 12.543 3.452 -7.573 1.00 84.69 207 ILE A CA 1
ATOM 1668 C C . ILE A 1 207 ? 12.399 4.823 -6.884 1.00 84.69 207 ILE A C 1
ATOM 1670 O O . ILE A 1 207 ? 11.673 4.965 -5.892 1.00 84.69 207 ILE A O 1
ATOM 1674 N N . LYS A 1 208 ? 13.139 5.844 -7.343 1.00 83.56 208 LYS A N 1
ATOM 1675 C CA . LYS A 1 208 ? 13.046 7.218 -6.799 1.00 83.56 208 LYS A CA 1
ATOM 1676 C C . LYS A 1 208 ? 11.834 7.948 -7.371 1.00 83.56 208 LYS A C 1
ATOM 1678 O O . LYS A 1 208 ? 11.196 7.492 -8.307 1.00 83.56 208 LYS A O 1
ATOM 1683 N N . TRP A 1 209 ? 11.531 9.077 -6.748 1.00 83.12 209 TRP A N 1
ATOM 1684 C CA . TRP A 1 209 ? 10.596 10.049 -7.289 1.00 83.12 209 TRP A CA 1
ATOM 1685 C C . TRP A 1 209 ? 11.154 10.685 -8.563 1.00 83.12 209 TRP A C 1
ATOM 1687 O O . TRP A 1 209 ? 12.3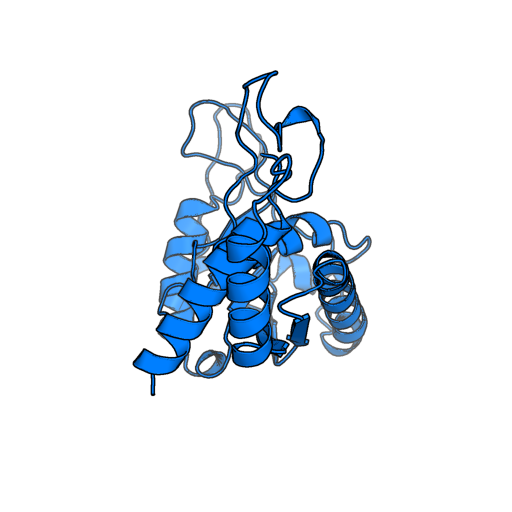47 10.984 -8.622 1.00 83.12 209 TRP A O 1
ATOM 1697 N N . ASP A 1 210 ? 10.266 10.961 -9.510 1.00 81.88 210 ASP A N 1
ATOM 1698 C CA . ASP A 1 210 ? 10.504 11.864 -10.632 1.00 81.88 210 ASP A CA 1
ATOM 1699 C C . ASP A 1 210 ? 10.341 13.299 -10.111 1.00 81.88 210 ASP A C 1
ATOM 1701 O O . ASP A 1 210 ? 9.294 13.930 -10.262 1.00 81.88 210 ASP A O 1
ATOM 1705 N N . ASP A 1 211 ? 11.342 13.788 -9.374 1.00 75.75 211 ASP A N 1
ATOM 1706 C CA . ASP A 1 211 ? 11.305 15.092 -8.701 1.00 75.75 211 ASP A CA 1
ATOM 1707 C C . ASP A 1 211 ? 12.123 16.183 -9.407 1.00 75.75 211 ASP A C 1
ATOM 1709 O O . ASP A 1 211 ? 12.241 17.304 -8.888 1.00 75.75 211 ASP A O 1
ATOM 1713 N N . SER A 1 212 ? 12.626 15.900 -10.618 1.00 75.25 212 SER A N 1
ATOM 1714 C CA . SER A 1 212 ? 13.353 16.893 -11.404 1.00 75.25 212 SER A CA 1
ATOM 1715 C C . SER A 1 212 ? 12.428 18.039 -11.808 1.00 75.25 212 SER A C 1
ATOM 1717 O O . SER A 1 212 ? 11.366 17.873 -12.415 1.00 75.25 212 SER A O 1
ATOM 1719 N N . ARG A 1 213 ? 12.863 19.250 -11.454 1.00 72.06 213 ARG A N 1
ATOM 1720 C CA . ARG A 1 213 ? 12.261 20.518 -11.890 1.00 72.06 213 ARG A CA 1
ATOM 1721 C C . ARG A 1 213 ? 12.985 21.104 -13.100 1.00 72.06 213 ARG A C 1
ATOM 1723 O O . ARG A 1 213 ? 12.629 22.190 -13.552 1.00 72.06 213 ARG A O 1
ATOM 1730 N N . SER A 1 214 ? 14.030 20.431 -13.581 1.00 71.12 214 SER A N 1
ATOM 1731 C CA . SER A 1 214 ? 14.821 20.887 -14.715 1.00 71.12 214 SER A CA 1
ATOM 1732 C C . SER A 1 214 ? 14.038 20.692 -16.008 1.00 71.12 214 SER A C 1
ATOM 1734 O O . SER A 1 214 ? 13.536 19.613 -16.302 1.00 71.12 214 SER A O 1
ATOM 1736 N N . THR A 1 215 ? 13.969 21.728 -16.839 1.00 66.44 215 THR A N 1
ATOM 1737 C CA . THR A 1 215 ? 13.368 21.624 -18.177 1.00 66.44 215 THR A CA 1
ATOM 1738 C C . THR A 1 215 ? 14.229 20.827 -19.153 1.00 66.44 215 THR A C 1
ATOM 1740 O O . THR A 1 215 ? 13.739 20.454 -20.220 1.00 66.44 215 THR A O 1
ATOM 1743 N N . ASN A 1 216 ? 15.489 20.576 -18.799 1.00 69.75 216 ASN A N 1
ATOM 1744 C CA . ASN A 1 216 ? 16.492 19.979 -19.677 1.00 69.75 216 ASN A CA 1
ATOM 1745 C C . ASN A 1 216 ? 16.780 18.518 -19.322 1.00 69.75 216 ASN A C 1
ATOM 1747 O O . ASN A 1 216 ? 17.577 17.878 -20.000 1.00 69.75 216 ASN A O 1
ATOM 1751 N N . GLU A 1 217 ? 16.151 18.009 -18.263 1.00 67.12 217 GLU A N 1
ATOM 1752 C CA . GLU A 1 217 ? 16.279 16.622 -17.846 1.00 67.12 217 GLU A CA 1
ATOM 1753 C C . GLU A 1 217 ? 15.006 15.837 -18.181 1.00 67.12 217 GLU A C 1
ATOM 1755 O O . GLU A 1 217 ? 13.906 16.405 -18.196 1.00 67.12 217 GLU A O 1
ATOM 1760 N N . PRO A 1 218 ? 15.154 14.539 -18.476 1.00 68.50 218 PRO A N 1
ATOM 1761 C CA . PRO A 1 218 ? 14.036 13.605 -18.504 1.00 68.50 218 PRO A CA 1
ATOM 1762 C C . PRO A 1 218 ? 13.341 13.465 -17.138 1.00 68.50 218 PRO A C 1
ATOM 1764 O O . PRO A 1 218 ? 13.924 13.809 -16.112 1.00 68.50 218 PRO A O 1
ATOM 1767 N N . CYS A 1 219 ? 12.129 12.895 -17.132 1.00 73.38 219 CYS A N 1
ATOM 1768 C CA . CYS A 1 219 ? 11.357 12.566 -15.923 1.00 73.38 219 CYS A CA 1
ATOM 1769 C C . CYS A 1 219 ? 11.012 13.801 -15.078 1.00 73.38 219 CYS A C 1
ATOM 1771 O O . CYS A 1 219 ? 11.352 13.908 -13.895 1.00 73.38 219 CYS A O 1
ATOM 1773 N N . LYS A 1 220 ? 10.341 14.769 -15.705 1.00 77.69 220 LYS A N 1
ATOM 1774 C CA . LYS A 1 220 ? 9.896 15.980 -15.015 1.00 77.69 220 LYS A CA 1
ATOM 1775 C C . LYS A 1 220 ? 8.660 15.668 -14.192 1.00 77.69 220 LYS A C 1
ATOM 1777 O O . LYS A 1 220 ? 7.783 14.931 -14.635 1.00 77.69 220 LYS A O 1
ATOM 1782 N N . VAL A 1 221 ? 8.507 16.373 -13.072 1.00 75.75 221 VAL A N 1
ATOM 1783 C CA . VAL A 1 221 ? 7.283 16.317 -12.245 1.00 75.75 221 VAL A CA 1
ATOM 1784 C C . VAL A 1 221 ? 6.013 16.585 -13.076 1.00 75.75 221 VAL A C 1
ATOM 1786 O O . VAL A 1 221 ? 4.940 16.072 -12.777 1.00 75.75 221 VAL A O 1
ATOM 1789 N N . THR A 1 222 ? 6.119 17.398 -14.133 1.00 76.62 222 THR A N 1
ATOM 1790 C CA . THR A 1 222 ? 4.998 17.770 -15.013 1.00 76.62 222 THR A CA 1
ATOM 1791 C C . THR A 1 222 ? 4.650 16.732 -16.072 1.00 76.62 222 THR A C 1
ATOM 1793 O O . THR A 1 222 ? 3.616 16.880 -16.718 1.00 76.62 222 THR A O 1
ATOM 1796 N N . ASP A 1 223 ? 5.492 15.721 -16.282 1.00 77.88 223 ASP A N 1
ATOM 1797 C CA . ASP A 1 223 ? 5.260 14.719 -17.325 1.00 77.88 223 ASP A CA 1
ATOM 1798 C C . ASP A 1 223 ? 4.139 13.742 -16.924 1.00 77.88 223 ASP A C 1
ATOM 1800 O O . ASP A 1 223 ? 3.544 13.092 -17.781 1.00 77.88 223 ASP A O 1
ATOM 1804 N N . GLY A 1 224 ? 3.795 13.684 -15.630 1.00 79.06 224 GLY A N 1
ATOM 1805 C CA . GLY A 1 224 ? 2.637 12.938 -15.134 1.00 79.06 224 GLY A CA 1
ATOM 1806 C C . GLY A 1 224 ? 2.854 11.427 -15.058 1.00 79.06 224 GLY A C 1
ATOM 1807 O O . GLY A 1 224 ? 1.882 10.671 -15.037 1.00 79.06 224 GLY A O 1
ATOM 1808 N N . TYR A 1 225 ? 4.111 10.978 -15.016 1.00 85.12 225 TYR A N 1
ATOM 1809 C CA . TYR A 1 225 ? 4.454 9.575 -14.792 1.00 85.12 225 TYR A CA 1
ATOM 1810 C C . TYR A 1 225 ? 4.049 9.107 -13.394 1.00 85.12 225 TYR A C 1
ATOM 1812 O O . TYR A 1 225 ? 3.865 9.906 -12.473 1.00 85.12 225 TYR A O 1
ATOM 1820 N N . ILE A 1 226 ? 3.959 7.786 -13.214 1.00 86.19 226 ILE A N 1
ATOM 1821 C CA . ILE A 1 226 ? 3.522 7.199 -11.946 1.00 86.19 226 ILE A CA 1
ATOM 1822 C C . ILE A 1 226 ? 4.390 7.656 -10.773 1.00 86.19 226 ILE A C 1
ATOM 1824 O O . ILE A 1 226 ? 3.836 7.904 -9.716 1.00 86.19 226 ILE A O 1
ATOM 1828 N N . MET A 1 227 ? 5.700 7.857 -10.947 1.00 87.25 227 MET A N 1
ATOM 1829 C CA . MET A 1 227 ? 6.609 8.297 -9.880 1.00 87.25 227 MET A CA 1
ATOM 1830 C C . MET A 1 227 ? 6.722 9.822 -9.730 1.00 87.25 227 MET A C 1
ATOM 1832 O O . MET A 1 227 ? 7.571 10.293 -8.971 1.00 87.25 227 MET A O 1
ATOM 1836 N N . SER A 1 228 ? 5.859 10.604 -10.385 1.00 83.00 228 SER A N 1
ATOM 1837 C CA . SER A 1 228 ? 5.785 12.057 -10.184 1.00 83.00 228 SER A CA 1
ATOM 1838 C C . SER A 1 228 ? 5.303 12.408 -8.771 1.00 83.00 228 SER A C 1
ATOM 1840 O O . SER A 1 228 ? 4.435 11.736 -8.207 1.00 83.00 228 SER A O 1
ATOM 1842 N N . LYS A 1 229 ? 5.900 13.458 -8.197 1.00 72.94 229 LYS A N 1
ATOM 1843 C CA . LYS A 1 229 ? 5.677 13.901 -6.812 1.00 72.94 229 LYS A CA 1
ATOM 1844 C C . LYS A 1 229 ? 4.507 14.870 -6.650 1.00 72.94 229 LYS A C 1
ATOM 1846 O O . LYS A 1 229 ? 4.349 15.757 -7.516 1.00 72.94 229 LYS A O 1
#

Foldseek 3Di:
DLVVVLVLLVLLLVLVQVQPFPDDDDDPVVVVVSVVSQVVNAEDEAEEEEEEEPQLCVLVVVPVVSLVVLVVVLQVLLLVLQVPRPPRRYDYDHPYYHYDDPVLCVQQWDWDDDPPDPDTFTAQVRSLVRVLVVLVVDCVCVPGQAYEYEYQTFYWYPPDPDTDGDFKDAAALQGSDSRRYIYGYDPSPPSPCSLVVSLRVSRNSHHAALDDPDPPGPSHLVVPDSRRD

InterPro domains:
  IPR001590 Peptidase M12B, ADAM/reprolysin [PF01421] (47-228)
  IPR001590 Peptidase M12B, ADAM/reprolysin [PS50215] (44-229)
  IPR024079 Metallopeptidase, catalytic domain superfamily [G3DSA:3.40.390.10] (42-229)

Organism: Ixodes ricinus (NCBI:txid34613)

Sequence (229 aa):
MFLVDFFVFLEVALLMFSCVNCFGGGLSYDEEWRRRRCEKIGTIHLEIYLVLDTLYAAIHQENISQCRPYLETLVNNVEAYFWPFDCPDLIITLVGVKVLTGAEEKQFKKYKKFKNDTTEKLDPAFTLSMFNLWVNNDTTFQNADVVYLLTGEEIRDYMVAYKLEMKAASYSAGPCHNRRTALSKDDGRTFSGVPAMAQQIARMLGIKWDDSRSTNEPCKVTDGYIMSK